Protein AF-Q4CA46-F1 (afdb_monomer_lite)

Sequence (261 aa):
MLNFEKILINWPIIPVGLAIVLVIVALPQILRLLVIFRENIATSETQKIYQRIINPDQALLQSIILLLLADIILLVTHRLVPKLQSINIIEFPVGLSVSLVIGWLGYRLVERFFKIYLTEITQNGQKLNSDLLIVAKGLTFFLFLFIIITIFSQAHEINIFGLIASLGISGVAIAFAAQKTLEQLLGGIVLYLDRPFMVSDYIGLPDGTFGKVESIGLCSTKIRISGKGTLMVVPNNYLGFAEKVSPKFMPLLTKNFLTNQ

pLDDT: mean 72.62, std 14.81, range [45.47, 95.69]

Radius of gyration: 31.66 Å; chains: 1; bounding box: 72×26×106 Å

Organism: NCBI:txid165597

InterPro domains:
  IPR006685 Mechanosensitive ion channel MscS [PF00924] (181-239)
  IPR010920 LSM domain superfamily [SSF50182] (181-239)
  IPR011014 Mechanosensitive ion channel MscS, transmembrane-2 [SSF82861] (98-179)
  IPR023408 Mechanosensitive ion channel MscS, beta-domain superfamily [G3DSA:2.30.30.60] (197-246)

Secondary structure (DSSP, 8-state):
---HHHHHHHTTHHHHHHHHHHHHHHHHHHHHHHHHHHHTT--HHHHHHIIIIIGGGHHHHHHHHHHHHHHHHHHHHHHH-TT-TTSHHHHHHHHHHHHHHHHHHHHHHHHHHHHHHHHHHHHTT----HHHHHHHHHHHHHHHHHHHHHHHHHHTT---HHHHHHHHHHHHHHHHHHHHHHHHHHHHHHHHHH-SS-TT-EEE-TTS-EEEEEEE-SSEEEEEETTT--EEEEEGGGGGGPEEE-GGGHHHHHHHHHH--

Foldseek 3Di:
DDDPVVCVVCVVVVVLVVVLVCCLVVVLVVVVVVVVVCVVVDDPVVVVVCVPPDVVCVVLVSVLVSLVSVLVSLLVVCVVCVPPPVSVVVNLVSLVVSLVSQLVVQLVVLVVVLVVVVVVVVVVVDPDPPVVSVVVSVVSSVVSNVVSVVVSCVSVVNDCPVVVVVVVVVVVVVCVVCVLQVLLQVLLVCCVVVVQDDQQFWKAFPVLWIFGFHDRDRQWTWTQTQLPRDIDTGGSSRCVPIHGDDPVCRVVSSVVVVVVD

Structure (mmCIF, N/CA/C/O backbone):
data_AF-Q4CA46-F1
#
_entry.id   AF-Q4CA46-F1
#
loop_
_atom_site.group_PDB
_atom_site.id
_atom_site.type_symbol
_atom_site.label_atom_id
_atom_site.label_alt_id
_atom_site.label_comp_id
_atom_site.label_asym_id
_atom_site.label_entity_id
_atom_site.label_seq_id
_atom_site.pdbx_PDB_ins_code
_atom_site.Cartn_x
_atom_site.Cartn_y
_atom_site.Cartn_z
_atom_site.occupancy
_atom_site.B_iso_or_equiv
_atom_site.auth_seq_id
_atom_site.auth_comp_id
_atom_site.auth_asym_id
_atom_site.auth_atom_id
_atom_site.pdbx_PDB_model_num
ATOM 1 N N . MET A 1 1 ? 25.533 0.885 -63.493 1.00 45.47 1 MET A N 1
ATOM 2 C CA . MET A 1 1 ? 25.190 2.147 -62.800 1.00 45.47 1 MET A CA 1
ATOM 3 C C . MET A 1 1 ? 24.341 1.804 -61.586 1.00 45.47 1 MET A C 1
ATOM 5 O O . MET A 1 1 ? 23.140 1.623 -61.705 1.00 45.47 1 MET A O 1
ATOM 9 N N . LEU A 1 2 ? 24.995 1.555 -60.452 1.00 49.44 2 LEU A N 1
ATOM 10 C CA . LEU A 1 2 ? 24.378 1.049 -59.224 1.00 49.44 2 LEU A CA 1
ATOM 11 C C . LEU A 1 2 ? 23.928 2.213 -58.324 1.00 49.44 2 LEU A C 1
ATOM 13 O O . LEU A 1 2 ? 24.743 3.049 -57.958 1.00 49.44 2 LEU A O 1
ATOM 17 N N . ASN A 1 3 ? 22.643 2.213 -57.955 1.00 49.34 3 ASN A N 1
ATOM 18 C CA . ASN A 1 3 ? 22.080 2.618 -56.653 1.00 49.34 3 ASN A CA 1
ATOM 19 C C . ASN A 1 3 ? 22.465 3.968 -55.999 1.00 49.34 3 ASN A C 1
ATOM 21 O O . ASN A 1 3 ? 22.214 4.129 -54.805 1.00 49.34 3 ASN A O 1
ATOM 25 N N . PHE A 1 4 ? 22.982 4.964 -56.719 1.00 54.16 4 PHE A N 1
ATOM 26 C CA . PHE A 1 4 ? 23.309 6.266 -56.110 1.00 54.16 4 PHE A CA 1
ATOM 27 C C . PHE A 1 4 ? 22.091 6.997 -55.509 1.00 54.16 4 PHE A C 1
ATOM 29 O O . PHE A 1 4 ? 22.206 7.582 -54.434 1.00 54.16 4 PHE A O 1
ATOM 36 N N . GLU A 1 5 ? 20.900 6.883 -56.106 1.00 55.12 5 GLU A N 1
ATOM 37 C CA . GLU A 1 5 ? 19.679 7.490 -55.544 1.00 55.12 5 GLU A CA 1
ATOM 38 C C . GLU A 1 5 ? 19.190 6.809 -54.255 1.00 55.12 5 GLU A C 1
ATOM 40 O O . GLU A 1 5 ? 18.721 7.481 -53.336 1.00 55.12 5 GLU A O 1
ATOM 45 N N . LYS A 1 6 ? 19.358 5.484 -54.125 1.00 52.97 6 LYS A N 1
ATOM 46 C CA . LYS A 1 6 ? 19.029 4.759 -52.882 1.00 52.97 6 LYS A CA 1
ATOM 47 C C . LYS A 1 6 ? 20.001 5.090 -51.746 1.00 52.97 6 LYS A C 1
ATOM 49 O O . LYS A 1 6 ? 19.601 5.078 -50.585 1.00 52.97 6 LYS A O 1
ATOM 54 N N . ILE A 1 7 ? 21.256 5.404 -52.072 1.00 50.97 7 ILE A N 1
ATOM 55 C CA . ILE A 1 7 ? 22.277 5.815 -51.097 1.00 50.97 7 ILE A CA 1
ATOM 56 C C . ILE A 1 7 ? 22.002 7.237 -50.587 1.00 50.97 7 ILE A C 1
ATOM 58 O O . ILE A 1 7 ? 22.116 7.470 -49.389 1.00 50.97 7 ILE A O 1
ATOM 62 N N . LEU A 1 8 ? 21.562 8.158 -51.452 1.00 51.44 8 LEU A N 1
ATOM 63 C CA . LEU A 1 8 ? 21.180 9.525 -51.066 1.00 51.44 8 LEU A CA 1
ATOM 64 C C . LEU A 1 8 ? 19.926 9.575 -50.172 1.00 51.44 8 LEU A C 1
ATOM 66 O O . LEU A 1 8 ? 19.866 10.392 -49.258 1.00 51.44 8 LEU A O 1
ATOM 70 N N . ILE A 1 9 ? 18.963 8.669 -50.377 1.00 54.97 9 ILE A N 1
ATOM 71 C CA . ILE A 1 9 ? 17.743 8.556 -49.551 1.00 54.97 9 ILE A CA 1
ATOM 72 C C . ILE A 1 9 ? 18.001 7.905 -48.178 1.00 54.97 9 ILE A C 1
ATOM 74 O O . ILE A 1 9 ? 17.372 8.291 -47.194 1.00 54.97 9 ILE A O 1
ATOM 78 N N . ASN A 1 10 ? 18.946 6.962 -48.080 1.00 51.03 10 ASN A N 1
ATOM 79 C CA . ASN A 1 10 ? 19.281 6.263 -46.827 1.00 51.03 10 ASN A CA 1
ATOM 80 C C . ASN A 1 10 ? 20.498 6.845 -46.082 1.00 51.03 10 ASN A C 1
ATOM 82 O O . ASN A 1 10 ? 20.850 6.340 -45.012 1.00 51.03 10 ASN A O 1
ATOM 86 N N . TRP A 1 11 ? 21.128 7.903 -46.607 1.00 49.69 11 TRP A N 1
ATOM 87 C CA . TRP A 1 11 ? 22.312 8.536 -46.018 1.00 49.69 11 TRP A CA 1
ATOM 88 C C . TRP A 1 11 ? 22.162 8.962 -44.547 1.00 49.69 11 TRP A C 1
ATOM 90 O O . TRP A 1 11 ? 23.160 8.870 -43.843 1.00 49.69 11 TRP A O 1
ATOM 100 N N . PRO A 1 12 ? 20.985 9.367 -44.015 1.00 55.44 12 PRO A N 1
ATOM 101 C CA . PRO A 1 12 ? 20.864 9.644 -42.581 1.00 55.44 12 PRO A CA 1
ATOM 102 C C . PRO A 1 12 ? 20.647 8.386 -41.719 1.00 55.44 12 PRO A C 1
ATOM 104 O O . PRO A 1 12 ? 20.903 8.431 -40.523 1.00 55.44 12 PRO A O 1
ATOM 107 N N . ILE A 1 13 ? 20.221 7.249 -42.283 1.00 56.25 13 ILE A N 1
ATOM 108 C CA . ILE A 1 13 ? 19.856 6.043 -41.510 1.00 56.25 13 ILE A CA 1
ATOM 109 C C . ILE A 1 13 ? 21.106 5.289 -41.038 1.00 56.25 13 ILE A C 1
ATOM 111 O O . ILE A 1 13 ? 21.188 4.841 -39.896 1.00 56.25 13 ILE A O 1
ATOM 115 N N . ILE A 1 14 ? 22.103 5.177 -41.916 1.00 55.03 14 ILE A N 1
ATOM 116 C CA . ILE A 1 14 ? 23.353 4.455 -41.653 1.00 55.03 14 ILE A CA 1
ATOM 117 C C . ILE A 1 14 ? 24.192 5.131 -40.547 1.00 55.03 14 ILE A C 1
ATOM 119 O O . ILE A 1 14 ? 24.540 4.441 -39.591 1.00 55.03 14 ILE A O 1
ATOM 123 N N . PRO A 1 15 ? 24.494 6.446 -40.591 1.00 55.84 15 PRO A N 1
ATOM 124 C CA . PRO A 1 15 ? 25.273 7.107 -39.545 1.00 55.84 15 PRO A CA 1
ATOM 125 C C . PRO A 1 15 ? 24.510 7.223 -38.221 1.00 55.84 15 PRO A C 1
ATOM 127 O O . PRO A 1 15 ? 25.140 7.148 -37.171 1.00 55.84 15 PRO A O 1
ATOM 130 N N . VAL A 1 16 ? 23.175 7.337 -38.240 1.00 51.44 16 VAL A N 1
ATOM 131 C CA . VAL A 1 16 ? 22.357 7.337 -37.014 1.00 51.44 16 VAL A CA 1
ATOM 132 C C . VAL A 1 16 ? 22.377 5.961 -36.347 1.00 51.44 16 VAL A C 1
ATOM 134 O O . VAL A 1 16 ? 22.632 5.875 -35.148 1.00 51.44 16 VAL A O 1
ATOM 137 N N . GLY A 1 17 ? 22.214 4.876 -37.112 1.00 52.50 17 GLY A N 1
ATOM 138 C CA . GLY A 1 17 ? 22.339 3.513 -36.588 1.00 52.50 17 GLY A CA 1
ATOM 139 C C . GLY A 1 17 ? 23.734 3.219 -36.026 1.00 52.50 17 GLY A C 1
ATOM 140 O O . GLY A 1 17 ? 23.864 2.628 -34.957 1.00 52.50 17 GLY A O 1
ATOM 141 N N . LEU A 1 18 ? 24.787 3.693 -36.697 1.00 56.25 18 LEU A N 1
ATOM 142 C CA . LEU A 1 18 ? 26.174 3.517 -36.255 1.00 56.25 18 LEU A CA 1
ATOM 143 C C . LEU A 1 18 ? 26.484 4.340 -34.993 1.00 56.25 18 LEU A C 1
ATOM 145 O O . LEU A 1 18 ? 27.135 3.837 -34.079 1.00 56.25 18 LEU A O 1
ATOM 149 N N . ALA A 1 19 ? 25.959 5.565 -34.897 1.00 51.62 19 ALA A N 1
ATOM 150 C CA . ALA A 1 19 ? 26.058 6.398 -33.699 1.00 51.62 19 ALA A CA 1
ATOM 151 C C . ALA A 1 19 ? 25.319 5.772 -32.506 1.00 51.62 19 ALA A C 1
ATOM 153 O O . ALA A 1 19 ? 25.844 5.766 -31.397 1.00 51.62 19 ALA A O 1
ATOM 154 N N . ILE A 1 20 ? 24.147 5.177 -32.738 1.00 54.34 20 ILE A N 1
ATOM 155 C CA . ILE A 1 20 ? 23.381 4.452 -31.718 1.00 54.34 20 ILE A CA 1
ATOM 156 C C . ILE A 1 20 ? 24.163 3.242 -31.199 1.00 54.34 20 ILE A C 1
ATOM 158 O O . ILE A 1 20 ? 24.311 3.089 -29.988 1.00 54.34 20 ILE A O 1
ATOM 162 N N . VAL A 1 21 ? 24.712 2.411 -32.090 1.00 59.19 21 VAL A N 1
ATOM 163 C CA . VAL A 1 21 ? 25.518 1.247 -31.688 1.00 59.19 21 VAL A CA 1
ATOM 164 C C . VAL A 1 21 ? 26.768 1.688 -30.923 1.00 59.19 21 VAL A C 1
ATOM 166 O O . VAL A 1 21 ? 27.095 1.096 -29.896 1.00 59.19 21 VAL A O 1
ATOM 169 N N . LEU A 1 22 ? 27.434 2.763 -31.355 1.00 57.00 22 LEU A N 1
ATOM 170 C CA . LEU A 1 22 ? 28.591 3.317 -30.649 1.00 57.00 22 LEU A CA 1
ATOM 171 C C . LEU A 1 22 ? 28.230 3.843 -29.257 1.00 57.00 22 LEU A C 1
ATOM 173 O O . LEU A 1 22 ? 28.973 3.591 -28.313 1.00 57.00 22 LEU A O 1
ATOM 177 N N . VAL A 1 23 ? 27.086 4.512 -29.098 1.00 54.72 23 VAL A N 1
ATOM 178 C CA . VAL A 1 23 ? 26.607 4.976 -27.788 1.00 54.72 23 VAL A CA 1
ATOM 179 C C . VAL A 1 23 ? 26.249 3.786 -26.895 1.00 54.72 23 VAL A C 1
ATOM 181 O O . VAL A 1 23 ? 26.690 3.749 -25.752 1.00 54.72 23 VAL A O 1
ATOM 184 N N . ILE A 1 24 ? 25.551 2.769 -27.408 1.00 53.22 24 ILE A N 1
ATOM 185 C CA . ILE A 1 24 ? 25.192 1.556 -26.649 1.00 53.22 24 ILE A CA 1
ATOM 186 C C . ILE A 1 24 ? 26.438 0.795 -26.169 1.00 53.22 24 ILE A C 1
ATOM 188 O O . ILE A 1 24 ? 26.445 0.268 -25.058 1.00 53.22 24 ILE A O 1
ATOM 192 N N . VAL A 1 25 ? 27.503 0.757 -26.975 1.00 59.72 25 VAL A N 1
ATOM 193 C CA . VAL A 1 25 ? 28.757 0.071 -26.625 1.00 59.72 25 VAL A CA 1
ATOM 194 C C . VAL A 1 25 ? 29.637 0.916 -25.694 1.00 59.72 25 VAL A C 1
ATOM 196 O O . VAL A 1 25 ? 30.227 0.379 -24.755 1.00 59.72 25 VAL A O 1
ATOM 199 N N . ALA A 1 26 ? 29.716 2.233 -25.907 1.00 50.41 26 ALA A N 1
ATOM 200 C CA . ALA A 1 26 ? 30.614 3.116 -25.161 1.00 50.41 26 ALA A CA 1
ATOM 201 C C . ALA A 1 26 ? 30.058 3.539 -23.792 1.00 50.41 26 ALA A C 1
ATOM 203 O O . ALA A 1 26 ? 30.810 3.646 -22.821 1.00 50.41 26 ALA A O 1
ATOM 204 N N . LEU A 1 27 ? 28.745 3.759 -23.670 1.00 54.44 27 LEU A N 1
ATOM 205 C CA . LEU A 1 27 ? 28.139 4.250 -22.431 1.00 54.44 27 LEU A CA 1
ATOM 206 C C . LEU A 1 27 ? 28.340 3.323 -21.212 1.00 54.44 27 LEU A C 1
ATOM 208 O O . LEU A 1 27 ? 28.709 3.833 -20.151 1.00 54.44 27 LEU A O 1
ATOM 212 N N . PRO A 1 28 ? 28.177 1.985 -21.301 1.00 51.16 28 PRO A N 1
ATOM 213 C CA . PRO A 1 28 ? 28.431 1.103 -20.160 1.00 51.16 28 PRO A CA 1
ATOM 214 C C . PRO A 1 28 ? 29.911 1.079 -19.754 1.00 51.16 28 PRO A C 1
ATOM 216 O O . PRO A 1 28 ? 30.217 0.931 -18.570 1.00 51.16 28 PRO A O 1
ATOM 219 N N . GLN A 1 29 ? 30.835 1.288 -20.698 1.00 65.38 29 GLN A N 1
ATOM 220 C CA . GLN A 1 29 ? 32.266 1.399 -20.400 1.00 65.38 29 GLN A CA 1
ATOM 221 C C . GLN A 1 29 ? 32.574 2.695 -19.637 1.00 65.38 29 GLN A C 1
ATOM 223 O O . GLN A 1 29 ? 33.313 2.667 -18.654 1.00 65.38 29 GLN A O 1
ATOM 228 N N . ILE A 1 30 ? 31.942 3.805 -20.023 1.00 59.47 30 ILE A N 1
ATOM 229 C CA . ILE A 1 30 ? 32.083 5.110 -19.363 1.00 59.47 30 ILE A CA 1
ATOM 230 C C . ILE A 1 30 ? 31.463 5.094 -17.960 1.00 59.47 30 ILE A C 1
ATOM 232 O O . ILE A 1 30 ? 32.078 5.575 -17.011 1.00 59.47 30 ILE A O 1
ATOM 236 N N . LEU A 1 31 ? 30.283 4.491 -17.788 1.00 55.00 31 LEU A N 1
ATOM 237 C CA . LEU A 1 31 ? 29.649 4.348 -16.473 1.00 55.00 31 LEU A CA 1
ATOM 238 C C . LEU A 1 31 ? 30.465 3.443 -15.541 1.00 55.00 31 LEU A C 1
ATOM 240 O O . LEU A 1 31 ? 30.623 3.763 -14.363 1.00 55.00 31 LEU A O 1
ATOM 244 N N . ARG A 1 32 ? 31.043 2.353 -16.066 1.00 60.69 32 ARG A N 1
ATOM 245 C CA . ARG A 1 32 ? 31.966 1.488 -15.316 1.00 60.69 32 ARG A CA 1
ATOM 246 C C . ARG A 1 32 ? 33.221 2.252 -14.887 1.00 60.69 32 ARG A C 1
ATOM 248 O O . ARG A 1 32 ? 33.648 2.114 -13.744 1.00 60.69 32 ARG A O 1
ATOM 255 N N . LEU A 1 33 ? 33.771 3.086 -15.768 1.00 58.22 33 LEU A N 1
ATOM 256 C CA . LEU A 1 33 ? 34.918 3.942 -15.462 1.00 58.22 33 LEU A CA 1
ATOM 257 C C . LEU A 1 33 ? 34.583 5.002 -14.405 1.00 58.22 33 LEU A C 1
ATOM 259 O O . LEU A 1 33 ? 35.359 5.167 -13.473 1.00 58.22 33 LEU A O 1
ATOM 263 N N . LEU A 1 34 ? 33.424 5.662 -14.480 1.00 59.44 34 LEU A N 1
ATOM 264 C CA . LEU A 1 34 ? 32.989 6.649 -13.480 1.00 59.44 34 LEU A CA 1
ATOM 265 C C . LEU A 1 34 ? 32.759 6.032 -12.097 1.00 59.44 34 LEU A C 1
ATOM 267 O O . LEU A 1 34 ? 33.059 6.660 -11.084 1.00 59.44 34 LEU A O 1
ATOM 271 N N . VAL A 1 35 ? 32.254 4.800 -12.049 1.00 58.97 35 VAL A N 1
ATOM 272 C CA . VAL A 1 35 ? 32.089 4.036 -10.808 1.00 58.97 35 VAL A CA 1
ATOM 273 C C . VAL A 1 35 ? 33.442 3.729 -10.160 1.00 58.97 35 VAL A C 1
ATOM 275 O O . VAL A 1 35 ? 33.630 4.030 -8.982 1.00 58.97 35 VAL A O 1
ATOM 278 N N . ILE A 1 36 ? 34.398 3.208 -10.934 1.00 60.22 36 ILE A N 1
ATOM 279 C CA . ILE A 1 36 ? 35.751 2.882 -10.450 1.00 60.22 36 ILE A CA 1
ATOM 280 C C . ILE A 1 36 ? 36.510 4.160 -10.055 1.00 60.22 36 ILE A C 1
ATOM 282 O O . ILE A 1 36 ? 37.215 4.199 -9.052 1.00 60.22 36 ILE A O 1
ATOM 286 N N . PHE A 1 37 ? 36.332 5.246 -10.810 1.00 55.56 37 PHE A N 1
ATOM 287 C CA . PHE A 1 37 ? 36.977 6.528 -10.529 1.00 55.56 37 PHE A CA 1
ATOM 288 C C . PHE A 1 37 ? 36.418 7.191 -9.261 1.00 55.56 37 PHE A C 1
ATOM 290 O O . PHE A 1 37 ? 37.160 7.810 -8.500 1.00 55.56 37 PHE A O 1
ATOM 297 N N . ARG A 1 38 ? 35.119 7.012 -8.985 1.00 48.34 38 ARG A N 1
ATOM 298 C CA . ARG A 1 38 ? 34.470 7.497 -7.760 1.00 48.34 38 ARG A CA 1
ATOM 299 C C . ARG A 1 38 ? 34.864 6.687 -6.521 1.00 48.34 38 ARG A C 1
ATOM 301 O O . ARG A 1 38 ? 34.893 7.264 -5.439 1.00 48.34 38 ARG A O 1
ATOM 308 N N . GLU A 1 39 ? 35.236 5.412 -6.657 1.00 51.81 39 GLU A N 1
ATOM 309 C CA . GLU A 1 39 ? 35.838 4.626 -5.563 1.00 51.81 39 GLU A CA 1
ATOM 310 C C . GLU A 1 39 ? 37.206 5.167 -5.118 1.00 51.81 39 GLU A C 1
ATOM 312 O O . GLU A 1 39 ? 37.531 5.071 -3.939 1.00 51.81 39 GLU A O 1
ATOM 317 N N . ASN A 1 40 ? 37.963 5.811 -6.012 1.00 54.06 40 ASN A N 1
ATOM 318 C CA . ASN A 1 40 ? 39.257 6.423 -5.682 1.00 54.06 40 ASN A CA 1
ATOM 319 C C . ASN A 1 40 ? 39.149 7.787 -4.972 1.00 54.06 40 ASN A C 1
ATOM 321 O O . ASN A 1 40 ? 40.148 8.279 -4.452 1.00 54.06 40 ASN A O 1
ATOM 325 N N . ILE A 1 41 ? 37.963 8.408 -4.959 1.00 53.66 41 ILE A N 1
ATOM 326 C CA . ILE A 1 41 ? 37.733 9.758 -4.402 1.00 53.66 41 ILE A CA 1
ATOM 327 C C . ILE A 1 41 ? 36.775 9.720 -3.186 1.00 53.66 41 ILE A C 1
ATOM 329 O O . ILE A 1 41 ? 36.655 10.700 -2.452 1.00 53.66 41 ILE A O 1
ATOM 333 N N . ALA A 1 42 ? 36.095 8.597 -2.928 1.00 48.00 42 ALA A N 1
ATOM 334 C CA . ALA A 1 42 ? 35.051 8.492 -1.907 1.00 48.00 42 ALA A CA 1
ATOM 335 C C . ALA A 1 42 ? 35.590 8.290 -0.476 1.00 48.00 42 ALA A C 1
ATOM 337 O O . ALA A 1 42 ? 36.354 7.372 -0.190 1.00 48.00 42 ALA A O 1
ATOM 338 N N . THR A 1 43 ? 35.113 9.118 0.457 1.00 57.81 43 THR A N 1
ATOM 339 C CA . THR A 1 43 ? 35.382 9.032 1.901 1.00 57.81 43 THR A CA 1
ATOM 340 C C . THR A 1 43 ? 34.789 7.746 2.515 1.00 57.81 43 THR A C 1
ATOM 342 O O . THR A 1 43 ? 33.754 7.241 2.064 1.00 57.81 43 THR A O 1
ATOM 345 N N . SER A 1 44 ? 35.408 7.229 3.582 1.00 54.84 44 SER A N 1
ATOM 346 C CA . SER A 1 44 ? 35.148 5.909 4.196 1.00 54.84 44 SER A CA 1
ATOM 347 C C . SER A 1 44 ? 33.700 5.632 4.647 1.00 54.84 44 SER A C 1
ATOM 349 O O . SER A 1 44 ? 33.298 4.470 4.731 1.00 54.84 44 SER A O 1
ATOM 351 N N . GLU A 1 45 ? 32.876 6.656 4.890 1.00 53.59 45 GLU A N 1
ATOM 352 C CA . GLU A 1 45 ? 31.443 6.485 5.189 1.00 53.59 45 GLU A CA 1
ATOM 353 C C . GLU A 1 45 ? 30.600 6.195 3.939 1.00 53.59 45 GLU A C 1
ATOM 355 O O . GLU A 1 45 ? 29.789 5.266 3.925 1.00 53.59 45 GLU A O 1
ATOM 360 N N . THR A 1 46 ? 30.838 6.923 2.844 1.00 50.91 46 THR A N 1
ATOM 361 C CA . THR A 1 46 ? 30.140 6.698 1.568 1.00 50.91 46 THR A CA 1
ATOM 362 C C . THR A 1 46 ? 30.465 5.338 0.951 1.00 50.91 46 THR A C 1
ATOM 364 O O . THR A 1 46 ? 29.614 4.741 0.292 1.00 50.91 46 THR A O 1
ATOM 367 N N . GLN A 1 47 ? 31.648 4.795 1.245 1.00 53.41 47 GLN A N 1
ATOM 368 C CA . GLN A 1 47 ? 32.090 3.472 0.805 1.00 53.41 47 GLN A CA 1
ATOM 369 C C . GLN A 1 47 ? 31.266 2.336 1.442 1.00 53.41 47 GLN A C 1
ATOM 371 O O . GLN A 1 47 ? 30.902 1.374 0.765 1.00 53.41 47 GLN A O 1
ATOM 376 N N . LYS A 1 48 ? 30.883 2.474 2.722 1.00 55.12 48 LYS A N 1
ATOM 377 C CA . LYS A 1 48 ? 30.036 1.495 3.433 1.00 55.12 48 LYS A CA 1
ATOM 378 C C . LYS A 1 48 ? 28.600 1.481 2.905 1.00 55.12 48 LYS A C 1
ATOM 380 O O . LYS A 1 48 ? 28.012 0.409 2.746 1.00 55.12 48 LYS A O 1
ATOM 385 N N . ILE A 1 49 ? 28.049 2.658 2.599 1.00 52.31 49 ILE A N 1
ATOM 386 C CA . ILE A 1 49 ? 26.718 2.806 1.987 1.00 52.31 49 ILE A CA 1
ATOM 387 C C . ILE A 1 49 ? 26.727 2.214 0.567 1.00 52.31 49 ILE A C 1
ATOM 389 O O . ILE A 1 49 ? 25.832 1.448 0.206 1.00 52.31 49 ILE A O 1
ATOM 393 N N . TYR A 1 50 ? 2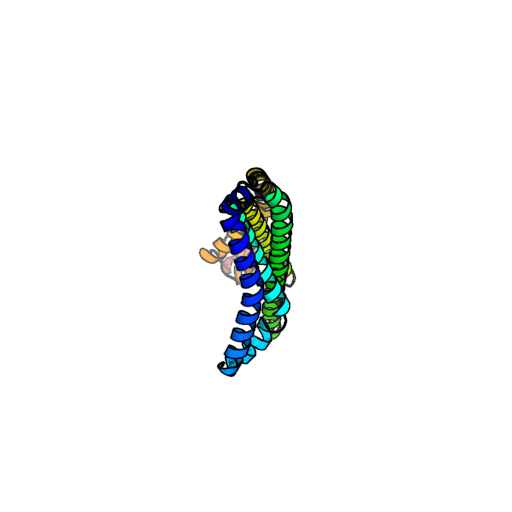7.781 2.486 -0.207 1.00 53.56 50 TYR A N 1
ATOM 394 C CA . TYR A 1 50 ? 27.974 1.950 -1.555 1.00 53.56 50 TYR A CA 1
ATOM 395 C C . TYR A 1 50 ? 28.062 0.414 -1.578 1.00 53.56 50 TYR A C 1
ATOM 397 O O . TYR A 1 50 ? 27.371 -0.242 -2.361 1.00 53.56 50 TYR A O 1
ATOM 405 N N . GLN A 1 51 ? 28.839 -0.175 -0.665 1.00 54.56 51 GLN A N 1
ATOM 406 C CA . GLN A 1 51 ? 29.011 -1.627 -0.569 1.00 54.56 51 GLN A CA 1
ATOM 407 C C . GLN A 1 51 ? 27.744 -2.369 -0.114 1.00 54.56 51 GLN A C 1
ATOM 409 O O . GLN A 1 51 ? 27.477 -3.461 -0.612 1.00 54.56 51 GLN A O 1
ATOM 414 N N . ARG A 1 52 ? 26.943 -1.805 0.804 1.00 51.66 52 ARG A N 1
ATOM 415 C CA . ARG A 1 52 ? 25.711 -2.462 1.291 1.00 51.66 52 ARG A CA 1
ATOM 416 C C . ARG A 1 52 ? 24.514 -2.310 0.357 1.00 51.66 52 ARG A C 1
ATOM 418 O O . ARG A 1 52 ? 23.683 -3.217 0.291 1.00 51.66 52 ARG A O 1
ATOM 425 N N . ILE A 1 53 ? 24.396 -1.172 -0.328 1.00 46.56 53 ILE A N 1
ATOM 426 C CA . ILE A 1 53 ? 23.191 -0.834 -1.098 1.00 46.56 53 ILE A CA 1
ATOM 427 C C . ILE A 1 53 ? 23.396 -1.084 -2.594 1.00 46.56 53 ILE A C 1
ATOM 429 O O . ILE A 1 53 ? 22.531 -1.689 -3.219 1.00 46.56 53 ILE A O 1
ATOM 433 N N . ILE A 1 54 ? 24.534 -0.677 -3.166 1.00 49.16 54 ILE A N 1
ATOM 434 C CA . ILE A 1 54 ? 24.721 -0.627 -4.625 1.00 49.16 54 ILE A CA 1
ATOM 435 C C . ILE A 1 54 ? 25.441 -1.876 -5.153 1.00 49.16 54 ILE A C 1
ATOM 437 O O . ILE A 1 54 ? 24.934 -2.507 -6.078 1.00 49.16 54 ILE A O 1
ATOM 441 N N . ASN A 1 55 ? 26.565 -2.287 -4.549 1.00 50.03 55 ASN A N 1
ATOM 442 C CA . ASN A 1 55 ? 27.380 -3.429 -5.013 1.00 50.03 55 ASN A CA 1
ATOM 443 C C . ASN A 1 55 ? 26.616 -4.743 -5.293 1.00 50.03 55 ASN A C 1
ATOM 445 O O . ASN A 1 55 ? 26.856 -5.329 -6.347 1.00 50.03 55 ASN A O 1
ATOM 449 N N . PRO A 1 56 ? 25.705 -5.234 -4.426 1.00 53.69 56 PRO A N 1
ATOM 450 C CA . PRO A 1 56 ? 25.092 -6.549 -4.642 1.00 53.69 56 PRO A CA 1
ATOM 451 C C . PRO A 1 56 ? 24.135 -6.611 -5.845 1.00 53.69 56 PRO A C 1
ATOM 453 O O . PRO A 1 56 ? 23.867 -7.705 -6.329 1.00 53.69 56 PRO A O 1
ATOM 456 N N . ASP A 1 57 ? 23.656 -5.473 -6.365 1.00 53.72 57 ASP A N 1
ATOM 457 C CA . ASP A 1 57 ? 22.734 -5.424 -7.514 1.00 53.72 57 ASP A CA 1
ATOM 458 C C . ASP A 1 57 ? 23.297 -4.638 -8.717 1.00 53.72 57 ASP A C 1
ATOM 460 O O . ASP A 1 57 ? 22.566 -4.352 -9.665 1.00 53.72 57 ASP A O 1
ATOM 464 N N . GLN A 1 58 ? 24.594 -4.305 -8.734 1.00 56.34 58 GLN A N 1
ATOM 465 C CA . GLN A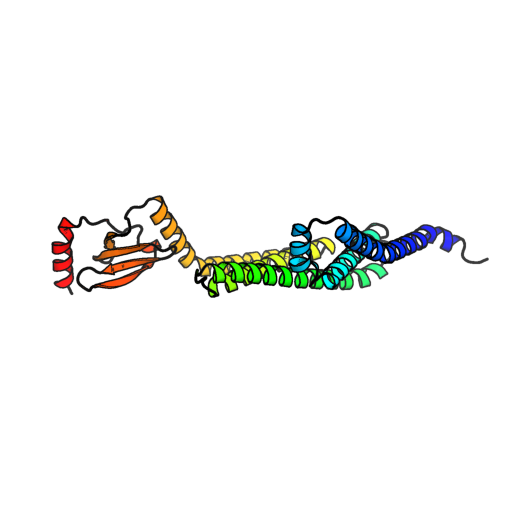 1 58 ? 25.223 -3.508 -9.802 1.00 56.34 58 GLN A CA 1
ATOM 466 C C . GLN A 1 58 ? 25.039 -4.090 -11.207 1.00 56.34 58 GLN A C 1
ATOM 468 O O . GLN A 1 58 ? 24.754 -3.339 -12.136 1.00 56.34 58 GLN A O 1
ATOM 473 N N . ALA A 1 59 ? 25.169 -5.409 -11.372 1.00 55.28 59 ALA A N 1
ATOM 474 C CA . ALA A 1 59 ? 25.000 -6.060 -12.674 1.00 55.28 59 ALA A CA 1
ATOM 475 C C . ALA A 1 59 ? 23.553 -5.945 -13.190 1.00 55.28 59 ALA A C 1
ATOM 477 O O . ALA A 1 59 ? 23.324 -5.738 -14.381 1.00 55.28 59 ALA A O 1
ATOM 478 N N . LEU A 1 60 ? 22.576 -6.002 -12.278 1.00 52.81 60 LEU A N 1
ATOM 479 C CA . LEU A 1 60 ? 21.164 -5.818 -12.603 1.00 52.81 60 LEU A CA 1
ATOM 480 C C . LEU A 1 60 ? 20.871 -4.351 -12.920 1.00 52.81 60 LEU A C 1
ATOM 482 O O . LEU A 1 60 ? 20.283 -4.067 -13.957 1.00 52.81 60 LEU A O 1
ATOM 486 N N . LEU A 1 61 ? 21.359 -3.413 -12.106 1.00 57.44 61 LEU A N 1
ATOM 487 C CA . LEU A 1 61 ? 21.212 -1.976 -12.358 1.00 57.44 61 LEU A CA 1
ATOM 488 C C . LEU A 1 61 ? 21.831 -1.560 -13.701 1.00 57.44 61 LEU A C 1
ATOM 490 O O . LEU A 1 61 ? 21.214 -0.803 -14.447 1.00 57.44 61 LEU A O 1
ATOM 494 N N . GLN A 1 62 ? 23.002 -2.097 -14.050 1.00 59.06 62 GLN A N 1
ATOM 495 C CA . GLN A 1 62 ? 23.645 -1.851 -15.344 1.00 59.06 62 GLN A CA 1
ATOM 496 C C . GLN A 1 62 ? 22.833 -2.422 -16.511 1.00 59.06 62 GLN A C 1
ATOM 498 O O . GLN A 1 62 ? 22.636 -1.720 -17.501 1.00 59.06 62 GLN A O 1
ATOM 503 N N . SER A 1 63 ? 22.312 -3.649 -16.388 1.00 54.38 63 SER A N 1
ATOM 504 C CA . SER A 1 63 ? 21.456 -4.239 -17.428 1.00 54.38 63 SER A CA 1
ATOM 505 C C . SER A 1 63 ? 20.171 -3.433 -17.652 1.00 54.38 63 SER A C 1
ATOM 507 O O . SER A 1 63 ? 19.728 -3.274 -18.784 1.00 54.38 63 SER A O 1
ATOM 509 N N . ILE A 1 64 ? 19.622 -2.846 -16.589 1.00 56.97 64 ILE A N 1
ATOM 510 C CA . ILE A 1 64 ? 18.373 -2.082 -16.626 1.00 56.97 64 ILE A CA 1
ATOM 511 C C . ILE A 1 64 ? 18.581 -0.701 -17.227 1.00 56.97 64 ILE A C 1
ATOM 513 O O . ILE A 1 64 ? 17.783 -0.276 -18.053 1.00 56.97 64 ILE A O 1
ATOM 517 N N . ILE A 1 65 ? 19.669 -0.018 -16.868 1.00 60.28 65 ILE A N 1
ATOM 518 C CA . ILE A 1 65 ? 20.038 1.262 -17.483 1.00 60.28 65 ILE A CA 1
ATOM 519 C C . ILE A 1 65 ? 20.280 1.075 -18.985 1.00 60.28 65 ILE A C 1
ATOM 521 O O . ILE A 1 65 ? 19.841 1.899 -19.782 1.00 60.28 65 ILE A O 1
ATOM 525 N N . LEU A 1 66 ? 20.926 -0.026 -19.381 1.00 61.84 66 LEU A N 1
ATOM 526 C CA . LEU A 1 66 ? 21.187 -0.335 -20.786 1.00 61.84 66 LEU A CA 1
ATOM 527 C C . LEU A 1 66 ? 19.895 -0.662 -21.551 1.00 61.84 66 LEU A C 1
ATOM 529 O O . LEU A 1 66 ? 19.709 -0.166 -22.659 1.00 61.84 66 LEU A O 1
ATOM 533 N N . LEU A 1 67 ? 18.979 -1.423 -20.943 1.00 59.84 67 LEU A N 1
ATOM 534 C CA . LEU A 1 67 ? 17.656 -1.705 -21.507 1.00 59.84 67 LEU A CA 1
ATOM 535 C C . LEU A 1 67 ? 16.792 -0.443 -21.633 1.00 59.84 67 LEU A C 1
ATOM 537 O O . LEU A 1 67 ? 16.199 -0.230 -22.683 1.00 59.84 67 LEU A O 1
ATOM 541 N N . LEU A 1 68 ? 16.771 0.423 -20.615 1.00 60.50 68 LEU A N 1
ATOM 542 C CA . LEU A 1 68 ? 16.061 1.708 -20.647 1.00 60.50 68 LEU A CA 1
ATOM 543 C C . LEU A 1 68 ? 16.601 2.635 -21.737 1.00 60.50 68 LEU A C 1
ATOM 545 O O . LEU A 1 68 ? 15.834 3.285 -22.437 1.00 60.50 68 LEU A O 1
ATOM 549 N N . LEU A 1 69 ? 17.922 2.694 -21.899 1.00 63.50 69 LEU A N 1
ATOM 550 C CA . LEU A 1 69 ? 18.543 3.478 -22.963 1.00 63.50 69 LEU A CA 1
ATOM 551 C C . LEU A 1 69 ? 18.216 2.922 -24.345 1.00 63.50 69 LEU A C 1
ATOM 553 O O . LEU A 1 69 ? 17.916 3.703 -25.242 1.00 63.50 69 LEU A O 1
ATOM 557 N N . ALA A 1 70 ? 18.247 1.600 -24.519 1.00 60.72 70 ALA A N 1
ATOM 558 C CA . ALA A 1 70 ? 17.861 0.964 -25.774 1.00 60.72 70 ALA A CA 1
ATOM 559 C C . ALA A 1 70 ? 16.392 1.254 -26.128 1.00 60.72 70 ALA A C 1
ATOM 561 O O . ALA A 1 70 ? 16.097 1.565 -27.279 1.00 60.72 70 ALA A O 1
ATOM 562 N N . ASP A 1 71 ? 15.502 1.226 -25.136 1.00 63.97 71 ASP A N 1
ATOM 563 C CA . ASP A 1 71 ? 14.080 1.541 -25.291 1.00 63.97 71 ASP A CA 1
ATOM 564 C C . ASP A 1 71 ? 13.852 3.009 -25.676 1.00 63.97 71 ASP A C 1
ATOM 566 O O . ASP A 1 71 ? 13.183 3.307 -26.662 1.00 63.97 71 ASP A O 1
ATOM 570 N N . ILE A 1 72 ? 14.505 3.940 -24.970 1.00 65.50 72 ILE A N 1
ATOM 571 C CA . ILE A 1 72 ? 14.456 5.377 -25.279 1.00 65.50 72 ILE A CA 1
ATOM 572 C C . ILE A 1 72 ? 14.986 5.642 -26.691 1.00 65.50 72 ILE A C 1
ATOM 574 O O . ILE A 1 72 ? 14.405 6.430 -27.434 1.00 65.50 72 ILE A O 1
ATOM 578 N N . ILE A 1 73 ? 16.076 4.983 -27.083 1.00 65.38 73 ILE A N 1
ATOM 579 C CA . ILE A 1 73 ? 16.648 5.111 -28.423 1.00 65.38 73 ILE A CA 1
ATOM 580 C C . ILE A 1 73 ? 15.674 4.589 -29.485 1.00 65.38 73 ILE A C 1
ATOM 582 O O . ILE A 1 73 ? 15.508 5.245 -30.514 1.00 65.38 73 ILE A O 1
ATOM 586 N N . LEU A 1 74 ? 15.017 3.450 -29.254 1.00 63.75 74 LEU A N 1
ATOM 587 C CA . LEU A 1 74 ? 14.020 2.897 -30.173 1.00 63.75 74 LEU A CA 1
ATOM 588 C C . LEU A 1 74 ? 12.802 3.820 -30.303 1.00 63.75 74 LEU A C 1
ATOM 590 O O . LEU A 1 74 ? 12.437 4.155 -31.428 1.00 63.75 74 LEU A O 1
ATOM 594 N N . LEU A 1 75 ? 12.268 4.326 -29.188 1.00 64.62 75 LEU A N 1
ATOM 595 C CA . LEU A 1 75 ? 11.169 5.301 -29.156 1.00 64.62 75 LEU A CA 1
ATOM 596 C C . LEU A 1 75 ? 11.515 6.596 -29.906 1.00 64.62 75 LEU A C 1
ATOM 598 O O . LEU A 1 75 ? 10.722 7.110 -30.699 1.00 64.62 75 LEU A O 1
ATOM 602 N N . VAL A 1 76 ? 12.718 7.134 -29.684 1.00 67.19 76 VAL A N 1
ATOM 603 C CA . VAL A 1 76 ? 13.203 8.337 -30.380 1.00 67.19 76 VAL A CA 1
ATOM 604 C C . VAL A 1 76 ? 13.390 8.058 -31.873 1.00 67.19 76 VAL A C 1
ATOM 606 O O . VAL A 1 76 ? 13.003 8.880 -32.701 1.00 67.19 76 VAL A O 1
ATOM 609 N N . THR A 1 77 ? 13.915 6.886 -32.236 1.00 63.75 77 THR A N 1
ATOM 610 C CA . THR A 1 77 ? 14.091 6.478 -33.639 1.00 63.75 77 THR A CA 1
ATOM 611 C C . THR A 1 77 ? 12.744 6.323 -34.347 1.00 63.75 77 THR A C 1
ATOM 613 O O . THR A 1 77 ? 12.591 6.817 -35.465 1.00 63.75 77 THR A O 1
ATOM 616 N N . HIS A 1 78 ? 11.748 5.722 -33.687 1.00 64.69 78 HIS A N 1
ATOM 617 C CA . HIS A 1 78 ? 10.382 5.610 -34.197 1.00 64.69 78 HIS A CA 1
ATOM 618 C C . HIS A 1 78 ? 9.758 6.996 -34.433 1.00 64.69 78 HIS A C 1
ATOM 620 O O . HIS A 1 78 ? 9.221 7.258 -35.511 1.00 64.69 78 HIS A O 1
ATOM 626 N N . ARG A 1 79 ? 9.891 7.932 -33.477 1.00 63.50 79 ARG A N 1
ATOM 627 C CA . ARG A 1 79 ? 9.382 9.308 -33.646 1.00 63.50 79 ARG A CA 1
ATOM 628 C C . ARG A 1 79 ? 10.071 10.086 -34.768 1.00 63.50 79 ARG A C 1
ATOM 630 O O . ARG A 1 79 ? 9.431 10.927 -35.393 1.00 63.50 79 ARG A O 1
ATOM 637 N N . LEU A 1 80 ? 11.357 9.836 -35.014 1.00 63.22 80 LEU A N 1
ATOM 638 C CA . LEU A 1 80 ? 12.133 10.544 -36.036 1.00 63.22 80 LEU A CA 1
ATOM 639 C C . LEU A 1 80 ? 11.942 9.967 -37.449 1.00 63.22 80 LEU A C 1
ATOM 641 O O . LEU A 1 80 ? 12.027 10.719 -38.419 1.00 63.22 80 LEU A O 1
ATOM 645 N N . VAL A 1 81 ? 11.677 8.660 -37.593 1.00 64.88 81 VAL A N 1
ATOM 646 C CA . VAL A 1 81 ? 11.536 7.992 -38.902 1.00 64.88 81 VAL A CA 1
ATOM 647 C C . VAL A 1 81 ? 10.272 7.109 -38.952 1.00 64.88 81 VAL A C 1
ATOM 649 O O . VAL A 1 81 ? 10.367 5.882 -39.010 1.00 64.88 81 VAL A O 1
ATOM 652 N N . PRO A 1 82 ? 9.067 7.706 -39.035 1.00 61.47 82 PRO A N 1
ATOM 653 C CA . PRO A 1 82 ? 7.793 6.971 -38.996 1.00 61.47 82 PRO A CA 1
ATOM 654 C C . PRO A 1 82 ? 7.498 6.119 -40.251 1.00 61.47 82 PRO A C 1
ATOM 656 O O . PRO A 1 82 ? 6.490 5.423 -40.315 1.00 61.47 82 PRO A O 1
ATOM 659 N N . LYS A 1 83 ? 8.352 6.166 -41.286 1.00 58.62 83 LYS A N 1
ATOM 660 C CA . LYS A 1 83 ? 8.149 5.468 -42.574 1.00 58.62 83 LYS A CA 1
ATOM 661 C C . LYS A 1 83 ? 8.559 3.987 -42.574 1.00 58.62 83 LYS A C 1
ATOM 663 O O . LYS A 1 83 ? 8.264 3.287 -43.540 1.00 58.62 83 LYS A O 1
ATOM 668 N N . LEU A 1 84 ? 9.245 3.501 -41.540 1.00 55.50 84 LEU A N 1
ATOM 669 C CA . LEU A 1 84 ? 9.717 2.116 -41.450 1.00 55.50 84 LEU A CA 1
ATOM 670 C C . LEU A 1 84 ? 8.710 1.256 -40.667 1.00 55.50 84 LEU A C 1
ATOM 672 O O . LEU A 1 84 ? 8.897 0.991 -39.485 1.00 55.50 84 LEU A O 1
ATOM 676 N N . GLN A 1 85 ? 7.662 0.771 -41.342 1.00 57.62 85 GLN A N 1
ATOM 677 C CA . GLN A 1 85 ? 6.626 -0.102 -40.750 1.00 57.62 85 GLN A CA 1
ATOM 678 C C . GLN A 1 85 ? 7.178 -1.351 -40.028 1.00 57.62 85 GLN A C 1
ATOM 680 O O . GLN A 1 85 ? 6.517 -1.891 -39.145 1.00 57.62 85 GLN A O 1
ATOM 685 N N . SER A 1 86 ? 8.386 -1.814 -40.369 1.00 58.94 86 SER A N 1
ATOM 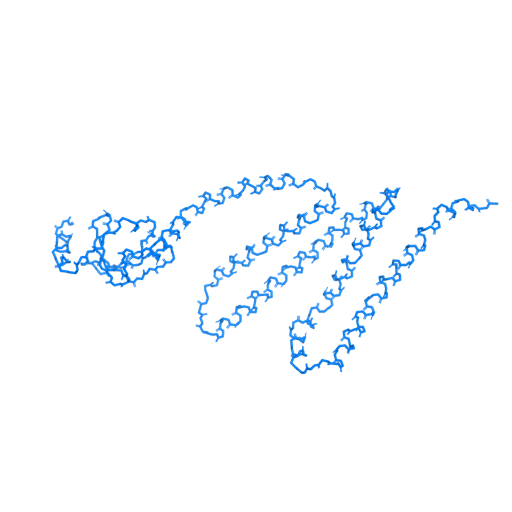686 C CA . SER A 1 86 ? 9.036 -2.959 -39.714 1.00 58.94 86 SER A CA 1
ATOM 687 C C . SER A 1 86 ? 9.523 -2.682 -38.283 1.00 58.94 86 SER A C 1
ATOM 689 O O . SER A 1 86 ? 9.814 -3.638 -37.569 1.00 58.94 86 SER A O 1
ATOM 691 N N . ILE A 1 87 ? 9.610 -1.418 -37.845 1.00 60.44 87 ILE A N 1
ATOM 692 C CA . ILE A 1 87 ? 10.093 -1.063 -36.497 1.00 60.44 87 ILE A CA 1
ATOM 693 C C . ILE A 1 87 ? 9.034 -1.375 -35.426 1.00 60.44 87 ILE A C 1
ATOM 695 O O . ILE A 1 87 ? 9.390 -1.899 -34.373 1.00 60.44 87 ILE A O 1
ATOM 699 N N . ASN A 1 88 ? 7.739 -1.198 -35.716 1.00 61.16 88 ASN A N 1
ATOM 700 C CA . ASN A 1 88 ? 6.654 -1.417 -34.740 1.00 61.16 88 ASN A CA 1
ATOM 701 C C . ASN A 1 88 ? 6.568 -2.867 -34.240 1.00 61.16 88 ASN A C 1
ATOM 703 O O . ASN A 1 88 ? 6.183 -3.115 -33.099 1.00 61.16 88 ASN A O 1
ATOM 707 N N . ILE A 1 89 ? 6.942 -3.833 -35.086 1.00 65.25 89 ILE A N 1
ATOM 708 C CA . ILE A 1 89 ? 6.921 -5.266 -34.745 1.00 65.25 89 ILE A CA 1
ATOM 709 C C . ILE A 1 89 ? 8.007 -5.597 -33.707 1.00 65.25 89 ILE A C 1
ATOM 711 O O . ILE A 1 89 ? 7.846 -6.532 -32.927 1.00 65.25 89 ILE A O 1
ATOM 715 N N . ILE A 1 90 ? 9.100 -4.827 -33.678 1.00 64.81 90 ILE A N 1
ATOM 716 C CA . ILE A 1 90 ? 10.233 -5.018 -32.763 1.00 64.81 90 ILE A CA 1
ATOM 717 C C . ILE A 1 90 ? 10.099 -4.118 -31.525 1.00 64.81 90 ILE A C 1
ATOM 719 O O . ILE A 1 90 ? 10.460 -4.529 -30.427 1.00 64.81 90 ILE A O 1
ATOM 723 N N . GLU A 1 91 ? 9.538 -2.920 -31.670 1.00 66.00 91 GLU A N 1
ATOM 724 C CA . GLU A 1 91 ? 9.367 -1.958 -30.576 1.00 66.00 91 GLU A CA 1
ATOM 725 C C . GLU A 1 91 ? 8.417 -2.471 -29.487 1.00 66.00 91 GLU A C 1
ATOM 727 O O . GLU A 1 91 ? 8.734 -2.390 -28.304 1.00 66.00 91 GLU A O 1
ATOM 732 N N . PHE A 1 92 ? 7.289 -3.076 -29.867 1.00 71.38 92 PHE A N 1
ATOM 733 C CA . PHE A 1 92 ? 6.323 -3.611 -28.905 1.00 71.38 92 PHE A CA 1
ATOM 734 C C . PHE A 1 92 ? 6.903 -4.698 -27.969 1.00 71.38 92 PHE A C 1
ATOM 736 O O . PHE A 1 92 ? 6.782 -4.556 -26.749 1.00 71.38 92 PHE A O 1
ATOM 743 N N . PRO A 1 93 ? 7.557 -5.776 -28.459 1.00 73.00 93 PRO A N 1
ATOM 744 C CA . PRO A 1 93 ? 8.148 -6.786 -27.579 1.00 73.00 93 PRO A CA 1
ATOM 745 C C . PRO A 1 93 ? 9.335 -6.256 -26.765 1.00 73.00 93 PRO A C 1
ATOM 747 O O . PRO A 1 93 ? 9.556 -6.735 -25.650 1.00 73.00 93 PRO A O 1
ATOM 750 N N . VAL A 1 94 ? 10.082 -5.267 -27.271 1.00 69.75 94 VAL A N 1
ATOM 751 C CA . VAL A 1 94 ? 11.166 -4.627 -26.511 1.00 69.75 94 VAL A CA 1
ATOM 752 C C . VAL A 1 94 ? 10.598 -3.777 -25.374 1.00 69.75 94 VAL A C 1
ATOM 754 O O . VAL A 1 94 ? 10.986 -3.999 -24.228 1.00 69.75 94 VAL A O 1
ATOM 757 N N . GLY A 1 95 ? 9.616 -2.914 -25.643 1.00 68.94 95 GLY A N 1
ATOM 758 C CA . GLY A 1 95 ? 8.956 -2.099 -24.617 1.00 68.94 95 GLY A CA 1
ATOM 759 C C . GLY A 1 95 ? 8.250 -2.945 -23.552 1.00 68.94 95 GLY A C 1
ATOM 760 O O . GLY A 1 95 ? 8.291 -2.635 -22.356 1.00 68.94 95 GLY A O 1
ATOM 761 N N . LEU A 1 96 ? 7.662 -4.080 -23.950 1.00 76.31 96 LEU A N 1
ATOM 762 C CA . LEU A 1 96 ? 7.069 -5.044 -23.018 1.00 76.31 96 LEU A CA 1
ATOM 763 C C . LEU A 1 96 ? 8.149 -5.675 -22.130 1.00 76.31 96 LEU A C 1
ATOM 765 O O . LEU A 1 96 ? 7.988 -5.748 -20.911 1.00 76.31 96 LEU A O 1
ATOM 769 N N . SER A 1 97 ? 9.274 -6.081 -22.722 1.00 70.62 97 SER A N 1
ATOM 770 C CA . SER A 1 97 ? 10.412 -6.647 -21.988 1.00 70.62 97 SER A CA 1
ATOM 771 C C . SER A 1 97 ? 10.998 -5.642 -20.993 1.00 70.62 97 SER A C 1
ATOM 773 O O . SER A 1 97 ? 11.261 -5.990 -19.843 1.00 70.62 97 SER A O 1
ATOM 775 N N . VAL A 1 98 ? 11.139 -4.380 -21.400 1.00 67.62 98 VAL A N 1
ATOM 776 C CA . VAL A 1 98 ? 11.599 -3.274 -20.549 1.00 67.62 98 VAL A CA 1
ATOM 777 C C . VAL A 1 98 ? 10.623 -3.047 -19.396 1.00 67.62 98 VAL A C 1
ATOM 779 O O . VAL A 1 98 ? 11.042 -2.992 -18.241 1.00 67.62 98 VAL A O 1
ATOM 782 N N . SER A 1 99 ? 9.319 -3.026 -19.670 1.00 72.06 99 SER A N 1
ATOM 783 C CA . SER A 1 99 ? 8.281 -2.867 -18.643 1.00 72.06 99 SER A CA 1
ATOM 784 C C . SER A 1 99 ? 8.276 -4.006 -17.623 1.00 72.06 99 SER A C 1
ATOM 786 O O . SER A 1 99 ? 8.174 -3.757 -16.420 1.00 72.06 99 SER A O 1
ATOM 788 N N . LEU A 1 100 ? 8.453 -5.254 -18.068 1.00 75.19 100 LEU A N 1
ATOM 789 C CA . LEU A 1 100 ? 8.592 -6.412 -17.178 1.00 75.19 100 LEU A CA 1
ATOM 790 C C . LEU A 1 100 ? 9.836 -6.304 -16.293 1.00 75.19 100 LEU A C 1
ATOM 792 O O . LEU A 1 100 ? 9.775 -6.592 -15.098 1.00 75.19 100 LEU A O 1
ATOM 796 N N . VAL A 1 101 ? 10.955 -5.860 -16.861 1.00 67.44 101 VAL A N 1
ATOM 797 C CA . VAL A 1 101 ? 12.218 -5.689 -16.140 1.00 67.44 101 VAL A CA 1
ATOM 798 C C . VAL A 1 101 ? 12.128 -4.551 -15.115 1.00 67.44 101 VAL A C 1
ATOM 800 O O . VAL A 1 101 ? 12.565 -4.723 -13.974 1.00 67.44 101 VAL A O 1
ATOM 803 N N . ILE A 1 102 ? 11.507 -3.422 -15.468 1.00 66.44 102 ILE A N 1
ATOM 804 C CA . ILE A 1 102 ? 11.226 -2.318 -14.538 1.00 66.44 102 ILE A CA 1
ATOM 805 C C . ILE A 1 102 ? 10.288 -2.791 -13.424 1.00 66.44 102 ILE A C 1
ATOM 807 O O . ILE A 1 102 ? 10.540 -2.505 -12.254 1.00 66.44 102 ILE A O 1
ATOM 811 N N . GLY A 1 103 ? 9.244 -3.557 -13.755 1.00 70.69 103 GLY A N 1
ATOM 812 C CA . GLY A 1 103 ? 8.334 -4.159 -12.777 1.00 70.69 103 GLY A CA 1
ATOM 813 C C . GLY A 1 103 ? 9.037 -5.096 -11.809 1.00 70.69 103 GLY A C 1
ATOM 814 O O . GLY A 1 103 ? 8.839 -5.007 -10.597 1.00 70.69 103 GLY A O 1
ATOM 815 N N . TRP A 1 104 ? 9.922 -5.943 -12.323 1.00 72.69 104 TRP A N 1
ATOM 816 C CA . TRP A 1 104 ? 10.725 -6.843 -11.509 1.00 72.69 104 TRP A CA 1
ATOM 817 C C . TRP A 1 104 ? 11.710 -6.095 -10.600 1.00 72.69 104 TRP A C 1
ATOM 819 O O . TRP A 1 104 ? 11.841 -6.437 -9.421 1.00 72.69 104 TRP A O 1
ATOM 829 N N . LEU A 1 105 ? 12.360 -5.036 -11.098 1.00 66.12 105 LEU A N 1
ATOM 830 C CA . LEU A 1 105 ? 13.214 -4.179 -10.272 1.00 66.12 105 LEU A CA 1
ATOM 831 C C . LEU A 1 105 ? 12.403 -3.440 -9.209 1.00 66.12 105 LEU A C 1
ATOM 833 O O . LEU A 1 105 ? 12.822 -3.394 -8.056 1.00 66.12 105 LEU A O 1
ATOM 837 N N . GLY A 1 106 ? 11.234 -2.914 -9.562 1.00 66.88 106 GLY A N 1
ATOM 838 C CA . GLY A 1 106 ? 10.315 -2.301 -8.611 1.00 66.88 106 GLY A CA 1
ATOM 839 C C . GLY A 1 106 ? 9.938 -3.248 -7.487 1.00 66.88 106 GLY A C 1
ATOM 840 O O . GLY A 1 106 ? 10.078 -2.906 -6.316 1.00 66.88 106 GLY A O 1
ATOM 841 N N . TYR A 1 107 ? 9.547 -4.476 -7.836 1.00 74.25 107 TYR A N 1
ATOM 842 C CA . TYR A 1 107 ? 9.273 -5.528 -6.863 1.00 74.25 107 TYR A CA 1
ATOM 843 C C . TYR A 1 107 ? 10.478 -5.783 -5.945 1.00 74.25 107 TYR A C 1
ATOM 845 O O . TYR A 1 107 ? 10.318 -5.818 -4.724 1.00 74.25 107 TYR A O 1
ATOM 853 N N . ARG A 1 108 ? 11.691 -5.894 -6.504 1.00 70.44 108 ARG A N 1
ATOM 854 C CA . ARG A 1 108 ? 12.917 -6.058 -5.708 1.00 70.44 108 ARG A CA 1
ATOM 855 C C . ARG A 1 108 ? 13.189 -4.872 -4.787 1.00 70.44 108 ARG A C 1
ATOM 857 O O . ARG A 1 108 ? 13.571 -5.088 -3.639 1.00 70.44 108 ARG A O 1
ATOM 864 N N . LEU A 1 109 ? 13.010 -3.640 -5.263 1.00 64.75 109 LEU A N 1
ATOM 865 C CA . LEU A 1 109 ? 13.208 -2.432 -4.460 1.00 64.75 109 LEU A CA 1
ATOM 866 C C . LEU A 1 109 ? 12.219 -2.380 -3.299 1.00 64.75 109 LEU A C 1
ATOM 868 O O . LEU A 1 109 ? 12.633 -2.146 -2.165 1.00 64.75 109 LEU A O 1
ATOM 872 N N . VAL A 1 110 ? 10.944 -2.669 -3.563 1.00 72.25 110 VAL A N 1
ATOM 873 C CA . VAL A 1 110 ? 9.910 -2.771 -2.530 1.00 72.25 110 VAL A CA 1
ATOM 874 C C . VAL A 1 110 ? 10.290 -3.860 -1.526 1.00 72.25 110 VAL A C 1
ATOM 876 O O . VAL A 1 110 ? 10.363 -3.595 -0.330 1.00 72.25 110 VAL A O 1
ATOM 879 N N . GLU A 1 111 ? 10.629 -5.068 -1.981 1.00 73.44 111 GLU A N 1
ATOM 880 C CA . GLU A 1 111 ? 11.036 -6.158 -1.090 1.00 73.44 111 GLU A CA 1
ATOM 881 C C . GLU A 1 111 ? 12.242 -5.783 -0.217 1.00 73.44 111 GLU A C 1
ATOM 883 O O . GLU A 1 111 ? 12.269 -6.095 0.975 1.00 73.44 111 GLU A O 1
ATOM 888 N N . ARG A 1 112 ? 13.227 -5.087 -0.786 1.00 67.88 112 ARG A N 1
ATOM 889 C CA . ARG A 1 112 ? 14.423 -4.659 -0.065 1.00 67.88 112 ARG A CA 1
ATOM 890 C C . ARG A 1 112 ? 14.128 -3.562 0.948 1.00 67.88 112 ARG A C 1
ATOM 892 O O . ARG A 1 112 ? 14.609 -3.655 2.074 1.00 67.88 112 ARG A O 1
ATOM 899 N N . PHE A 1 113 ? 13.317 -2.575 0.575 1.00 67.94 113 PHE A N 1
ATOM 900 C CA . PHE A 1 113 ? 12.859 -1.523 1.479 1.00 67.94 113 PHE A CA 1
ATOM 901 C C . PHE A 1 113 ? 12.164 -2.131 2.701 1.00 67.94 113 PHE A C 1
ATOM 903 O O . PHE A 1 113 ? 12.540 -1.852 3.838 1.00 67.94 113 PHE A O 1
ATOM 910 N N . PHE A 1 114 ? 11.232 -3.059 2.470 1.00 72.81 114 PHE A N 1
ATOM 911 C CA . PHE A 1 114 ? 10.521 -3.752 3.542 1.00 72.81 114 PHE A CA 1
ATOM 912 C C . PHE A 1 114 ? 11.440 -4.638 4.401 1.00 72.81 114 PHE A C 1
ATOM 914 O O . PHE A 1 114 ? 11.271 -4.671 5.618 1.00 72.81 114 PHE A O 1
ATOM 921 N N . LYS A 1 115 ? 12.443 -5.318 3.820 1.00 71.88 115 LYS A N 1
ATOM 922 C CA . LYS A 1 115 ? 13.437 -6.100 4.586 1.00 71.88 115 LYS A CA 1
ATOM 923 C C . LYS A 1 115 ? 14.310 -5.227 5.490 1.00 71.88 115 LYS A C 1
ATOM 925 O O . LYS A 1 115 ? 14.562 -5.612 6.630 1.00 71.88 115 LYS A O 1
ATOM 930 N N . ILE A 1 116 ? 14.768 -4.073 5.001 1.00 68.62 116 ILE A N 1
ATOM 931 C CA . ILE A 1 116 ? 15.576 -3.130 5.791 1.00 68.62 116 ILE A CA 1
ATOM 932 C C . ILE A 1 116 ? 14.736 -2.581 6.946 1.00 68.62 116 ILE A C 1
ATOM 934 O O . ILE A 1 116 ? 15.143 -2.691 8.101 1.00 68.62 116 ILE A O 1
ATOM 938 N N . TYR A 1 117 ? 13.523 -2.114 6.643 1.00 69.25 117 TYR A N 1
ATOM 939 C CA . TYR A 1 117 ? 12.597 -1.570 7.635 1.00 69.25 117 TYR A CA 1
ATOM 940 C C . TYR A 1 117 ? 12.239 -2.591 8.730 1.00 69.25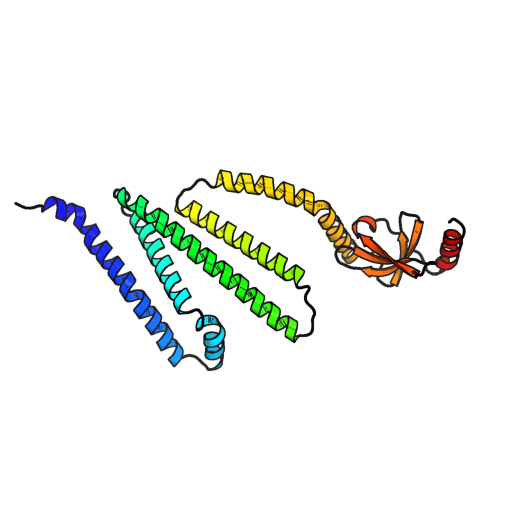 117 TYR A C 1
ATOM 942 O O . TYR A 1 117 ? 12.254 -2.280 9.920 1.00 69.25 117 TYR A O 1
ATOM 950 N N . LEU A 1 118 ? 11.998 -3.852 8.351 1.00 68.56 118 LEU A N 1
ATOM 951 C CA . LEU A 1 118 ? 11.771 -4.944 9.302 1.00 68.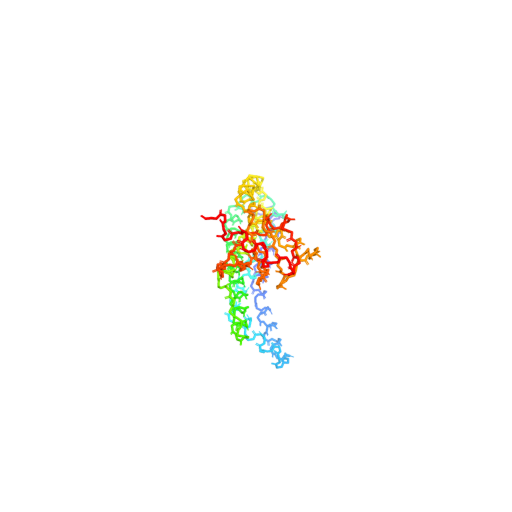56 118 LEU A CA 1
ATOM 952 C C . LEU A 1 118 ? 12.975 -5.219 10.207 1.00 68.56 118 LEU A C 1
ATOM 954 O O . LEU A 1 118 ? 12.805 -5.503 11.395 1.00 68.56 118 LEU A O 1
ATOM 958 N N . THR A 1 119 ? 14.183 -5.177 9.644 1.00 65.69 119 THR A N 1
ATOM 959 C CA . THR A 1 119 ? 15.414 -5.499 10.374 1.00 65.69 119 THR A CA 1
ATOM 960 C C . THR A 1 119 ? 15.714 -4.430 11.426 1.00 65.69 119 THR A C 1
ATOM 962 O O . THR A 1 119 ? 16.079 -4.773 12.547 1.00 65.69 119 THR A O 1
ATOM 965 N N . GLU A 1 120 ? 15.489 -3.153 11.108 1.00 65.19 120 GLU A N 1
ATOM 966 C CA . GLU A 1 120 ? 15.678 -2.037 12.046 1.00 65.19 120 GLU A CA 1
ATOM 967 C C . GLU A 1 120 ? 14.673 -2.067 13.205 1.00 65.19 120 GLU A C 1
ATOM 969 O O . GLU A 1 120 ? 15.036 -1.839 14.359 1.00 65.19 120 GLU A O 1
ATOM 974 N N . ILE A 1 121 ? 13.413 -2.412 12.939 1.00 63.31 121 ILE A N 1
ATOM 975 C CA . ILE A 1 121 ? 12.374 -2.360 13.976 1.00 63.31 121 ILE A CA 1
ATOM 976 C C . ILE A 1 121 ? 12.410 -3.591 14.888 1.00 63.31 121 ILE A C 1
ATOM 978 O O . ILE A 1 121 ? 12.189 -3.472 16.095 1.00 63.31 121 ILE A O 1
ATOM 982 N N . THR A 1 122 ? 12.792 -4.752 14.349 1.00 62.28 122 THR A N 1
ATOM 983 C CA . THR A 1 122 ? 13.013 -5.965 15.154 1.00 62.28 122 THR A CA 1
ATOM 984 C C . THR A 1 122 ? 14.197 -5.791 16.117 1.00 62.28 122 THR A C 1
ATOM 986 O O . THR A 1 122 ? 14.144 -6.282 17.243 1.00 62.28 122 THR A O 1
ATOM 989 N N . GLN A 1 123 ? 15.239 -5.045 15.724 1.00 60.78 123 GLN A N 1
ATOM 990 C CA . GLN A 1 123 ? 16.376 -4.724 16.601 1.00 60.78 123 GLN A CA 1
ATOM 991 C C . GLN A 1 123 ? 16.006 -3.762 17.742 1.00 60.78 123 GLN A C 1
ATOM 993 O O . GLN A 1 123 ? 16.573 -3.866 18.826 1.00 60.78 123 GLN A O 1
ATOM 998 N N . ASN A 1 124 ? 15.007 -2.896 17.548 1.00 60.12 124 ASN A N 1
ATOM 999 C CA . ASN A 1 124 ? 14.494 -1.984 18.579 1.00 60.12 124 ASN A CA 1
ATOM 1000 C C . ASN A 1 124 ? 13.478 -2.631 19.546 1.00 60.12 124 ASN A C 1
ATOM 1002 O O . ASN A 1 124 ? 12.867 -1.935 20.358 1.00 60.12 124 ASN A O 1
ATOM 1006 N N . GLY A 1 125 ? 13.268 -3.951 19.477 1.00 55.16 125 GLY A N 1
ATOM 1007 C CA . GLY A 1 125 ? 12.415 -4.693 20.415 1.00 55.16 125 GLY A CA 1
ATOM 1008 C C . GLY A 1 125 ? 10.907 -4.445 20.268 1.00 55.16 125 GLY A C 1
ATOM 1009 O O . GLY A 1 125 ? 10.119 -4.991 21.042 1.00 55.16 125 GLY A O 1
ATOM 1010 N N . GLN A 1 126 ? 10.477 -3.663 19.274 1.00 58.16 126 GLN A N 1
ATOM 1011 C CA . GLN A 1 126 ? 9.061 -3.483 18.967 1.00 58.16 126 GLN A CA 1
ATOM 1012 C C . GLN A 1 126 ? 8.575 -4.647 18.099 1.00 58.16 126 GLN A C 1
ATOM 1014 O O . GLN A 1 126 ? 9.028 -4.843 16.972 1.00 58.16 126 GLN A O 1
ATOM 1019 N N . LYS A 1 127 ? 7.619 -5.427 18.617 1.00 57.38 127 LYS A N 1
ATOM 1020 C CA . LYS A 1 127 ? 6.886 -6.417 17.821 1.00 57.38 127 LYS A CA 1
ATOM 1021 C C . LYS A 1 127 ? 6.000 -5.673 16.825 1.00 57.38 127 LYS A C 1
ATOM 1023 O O . LYS A 1 127 ? 4.889 -5.271 17.160 1.00 57.38 127 LYS A O 1
ATOM 1028 N N . LEU A 1 128 ? 6.494 -5.466 15.610 1.00 60.94 128 LEU A N 1
ATOM 1029 C CA . LEU A 1 128 ? 5.629 -5.094 14.499 1.00 60.94 128 LEU A CA 1
ATOM 1030 C C . LEU A 1 128 ? 4.661 -6.232 14.212 1.00 60.94 128 LEU A C 1
ATOM 1032 O O . LEU A 1 128 ? 5.056 -7.398 14.162 1.00 60.94 128 LEU A O 1
ATOM 1036 N N . ASN A 1 129 ? 3.411 -5.876 13.945 1.00 65.94 129 ASN A N 1
ATOM 1037 C CA . ASN A 1 129 ? 2.454 -6.817 13.389 1.00 65.94 129 ASN A CA 1
ATOM 1038 C C . ASN A 1 129 ? 2.928 -7.200 11.981 1.00 65.94 129 ASN A C 1
ATOM 1040 O O . ASN A 1 129 ? 2.799 -6.408 11.045 1.00 65.94 129 ASN A O 1
ATOM 1044 N N . SER A 1 130 ? 3.483 -8.407 11.843 1.00 69.88 130 SER A N 1
ATOM 1045 C CA . SER A 1 130 ? 3.926 -8.987 10.567 1.00 69.88 130 SER A CA 1
ATOM 1046 C C . SER A 1 130 ? 2.850 -8.884 9.486 1.00 69.88 130 SER A C 1
ATOM 1048 O O . SER A 1 130 ? 3.156 -8.644 8.320 1.00 69.88 130 SER A O 1
ATOM 1050 N N . ASP A 1 131 ? 1.587 -8.967 9.892 1.00 75.75 131 ASP A N 1
ATOM 1051 C CA . ASP A 1 131 ? 0.427 -8.938 9.007 1.00 75.75 131 ASP A CA 1
ATOM 1052 C C . ASP A 1 131 ? 0.245 -7.569 8.337 1.00 75.75 131 ASP A C 1
ATOM 1054 O O . ASP A 1 131 ? -0.014 -7.491 7.137 1.00 75.75 131 ASP A O 1
ATOM 1058 N N . LEU A 1 132 ? 0.470 -6.474 9.074 1.00 77.19 132 LEU A N 1
ATOM 1059 C CA . LEU A 1 132 ? 0.357 -5.114 8.535 1.00 77.19 132 LEU A CA 1
ATOM 1060 C C . LEU A 1 132 ? 1.414 -4.859 7.455 1.00 77.19 132 LEU A C 1
ATOM 1062 O O . LEU A 1 132 ? 1.163 -4.180 6.461 1.00 77.19 132 LEU A O 1
ATOM 1066 N N . LEU A 1 133 ? 2.595 -5.445 7.638 1.00 78.75 133 LEU A N 1
ATOM 1067 C CA . LEU A 1 133 ? 3.698 -5.314 6.705 1.00 78.75 133 LEU A CA 1
ATOM 1068 C C . LEU A 1 133 ? 3.460 -6.098 5.408 1.00 78.75 133 LEU A C 1
ATOM 1070 O O . LEU A 1 133 ? 3.805 -5.614 4.330 1.00 78.75 133 LEU A O 1
ATOM 1074 N N . ILE A 1 134 ? 2.839 -7.277 5.492 1.00 81.00 134 ILE A N 1
ATOM 1075 C CA . ILE A 1 134 ? 2.433 -8.052 4.310 1.00 81.00 134 ILE A CA 1
ATOM 1076 C C . ILE A 1 134 ? 1.416 -7.253 3.488 1.00 81.00 134 ILE A C 1
ATOM 1078 O O . ILE A 1 134 ? 1.572 -7.133 2.271 1.00 81.00 134 ILE A O 1
ATOM 1082 N N . VAL A 1 135 ? 0.422 -6.653 4.152 1.00 83.56 135 VAL A N 1
ATOM 1083 C CA . VAL A 1 135 ? -0.585 -5.804 3.498 1.00 83.56 135 VAL A CA 1
ATOM 1084 C C . VAL A 1 135 ? 0.068 -4.584 2.847 1.00 83.56 135 VAL A C 1
ATOM 1086 O O . VAL A 1 135 ? -0.179 -4.312 1.673 1.00 83.56 135 VAL A O 1
ATOM 1089 N N . ALA A 1 136 ? 0.947 -3.883 3.568 1.00 79.25 136 ALA A N 1
ATOM 1090 C CA . ALA A 1 136 ? 1.653 -2.718 3.043 1.00 79.25 136 ALA A CA 1
ATOM 1091 C C . ALA A 1 136 ? 2.526 -3.075 1.827 1.00 79.25 136 ALA A C 1
ATOM 1093 O O . ALA A 1 136 ? 2.460 -2.388 0.810 1.00 79.25 136 ALA A O 1
ATOM 1094 N N . LYS A 1 137 ? 3.275 -4.187 1.884 1.00 80.88 137 LYS A N 1
ATOM 1095 C CA . LYS A 1 137 ? 4.080 -4.683 0.756 1.00 80.88 137 LYS A CA 1
ATOM 1096 C C . LYS A 1 137 ? 3.210 -4.967 -0.467 1.00 80.88 137 LYS A C 1
ATOM 1098 O O . LYS A 1 137 ? 3.570 -4.567 -1.575 1.00 80.88 137 LYS A O 1
ATOM 1103 N N . GLY A 1 138 ? 2.077 -5.643 -0.268 1.00 82.94 138 GLY A N 1
ATOM 1104 C CA . GLY A 1 138 ? 1.116 -5.921 -1.332 1.00 82.94 138 GLY A CA 1
ATOM 1105 C C . GLY A 1 138 ? 0.592 -4.636 -1.971 1.00 82.94 138 GLY A C 1
ATOM 1106 O O . GLY A 1 138 ? 0.658 -4.486 -3.188 1.00 82.94 138 GLY A O 1
ATOM 1107 N N . LEU A 1 139 ? 0.152 -3.676 -1.154 1.00 83.25 139 LEU A N 1
ATOM 1108 C CA . LEU A 1 139 ? -0.380 -2.399 -1.630 1.00 83.25 139 LEU A CA 1
ATOM 1109 C C . LEU A 1 139 ? 0.656 -1.603 -2.436 1.00 83.25 139 LEU A C 1
ATOM 1111 O O . LEU A 1 139 ? 0.352 -1.135 -3.531 1.00 83.25 139 LEU A O 1
ATOM 1115 N N . THR A 1 140 ? 1.891 -1.485 -1.936 1.00 76.06 140 THR A N 1
ATOM 1116 C CA . THR A 1 140 ? 2.974 -0.799 -2.658 1.00 76.06 140 THR A CA 1
ATOM 1117 C C . THR A 1 140 ? 3.277 -1.479 -3.993 1.00 76.06 140 THR A C 1
ATOM 1119 O O . THR A 1 140 ? 3.477 -0.795 -4.994 1.00 76.06 140 THR A O 1
ATOM 1122 N N . PHE A 1 141 ? 3.271 -2.815 -4.035 1.00 78.88 141 PHE A N 1
ATOM 1123 C CA . PHE A 1 141 ? 3.469 -3.561 -5.276 1.00 78.88 141 PHE A CA 1
ATOM 1124 C C . PHE A 1 141 ? 2.354 -3.297 -6.299 1.00 78.88 141 PHE A C 1
ATOM 1126 O O . PHE A 1 141 ? 2.656 -2.994 -7.452 1.00 78.88 141 PHE A O 1
ATOM 1133 N N . PHE A 1 142 ? 1.082 -3.342 -5.885 1.00 81.50 142 PHE A N 1
ATOM 1134 C CA . PHE A 1 142 ? -0.050 -3.046 -6.770 1.00 81.50 142 PHE A CA 1
ATOM 1135 C C . PHE A 1 142 ? -0.005 -1.617 -7.322 1.00 81.50 142 PHE A C 1
ATOM 1137 O O . PHE A 1 142 ? -0.224 -1.418 -8.516 1.00 81.50 142 PHE A O 1
ATOM 1144 N N . LEU A 1 143 ? 0.331 -0.629 -6.484 1.00 78.44 143 LEU A N 1
ATOM 1145 C CA . LEU A 1 143 ? 0.499 0.761 -6.918 1.00 78.44 143 LEU A CA 1
ATOM 1146 C C . LEU A 1 143 ? 1.618 0.898 -7.957 1.00 78.44 143 LEU A C 1
ATOM 1148 O O . LEU A 1 143 ? 1.434 1.553 -8.981 1.00 78.44 143 LEU A O 1
ATOM 1152 N N . PHE A 1 144 ? 2.762 0.253 -7.724 1.00 74.94 144 PHE A N 1
ATOM 1153 C CA . PHE A 1 144 ? 3.891 0.302 -8.652 1.00 74.94 144 PHE A CA 1
ATOM 1154 C C . PHE A 1 144 ? 3.560 -0.357 -9.997 1.00 74.94 144 PHE A C 1
ATOM 1156 O O . PHE A 1 144 ? 3.844 0.206 -11.053 1.00 74.94 144 PHE A O 1
ATOM 1163 N N . LEU A 1 145 ? 2.897 -1.516 -9.963 1.00 79.38 145 LEU A N 1
ATOM 1164 C CA . LEU A 1 145 ? 2.426 -2.212 -11.159 1.00 79.38 145 LEU A CA 1
ATOM 1165 C C . LEU A 1 145 ? 1.470 -1.333 -11.978 1.00 79.38 145 LEU A C 1
ATOM 1167 O O . LEU A 1 145 ? 1.610 -1.236 -13.196 1.00 79.38 145 LEU A O 1
ATOM 1171 N N . PHE A 1 146 ? 0.535 -0.654 -11.311 1.00 80.75 146 PHE A N 1
ATOM 1172 C CA . PHE A 1 146 ? -0.406 0.253 -11.964 1.00 80.75 146 PHE A CA 1
ATOM 1173 C C . PHE A 1 146 ? 0.298 1.428 -12.667 1.00 80.75 146 PHE A C 1
ATOM 1175 O O . PHE A 1 146 ? -0.041 1.761 -13.806 1.00 80.75 146 PHE A O 1
ATOM 1182 N N . ILE A 1 147 ? 1.317 2.017 -12.029 1.00 76.19 147 ILE A N 1
ATOM 1183 C CA . ILE A 1 147 ? 2.129 3.094 -12.619 1.00 76.19 147 ILE A CA 1
ATOM 1184 C C . ILE A 1 147 ? 2.847 2.603 -13.882 1.00 76.19 147 ILE A C 1
ATOM 1186 O O . ILE A 1 147 ? 2.783 3.273 -14.911 1.00 76.19 147 ILE A O 1
ATOM 1190 N N . ILE A 1 148 ? 3.477 1.424 -13.840 1.00 73.94 148 ILE A N 1
ATOM 1191 C CA . ILE A 1 148 ? 4.188 0.862 -15.001 1.00 73.94 148 ILE A CA 1
ATOM 1192 C C . ILE A 1 148 ? 3.242 0.628 -16.171 1.00 73.94 148 ILE A C 1
ATOM 1194 O O . ILE A 1 148 ? 3.543 1.048 -17.285 1.00 73.94 148 ILE A O 1
ATOM 1198 N N . ILE A 1 149 ? 2.097 -0.014 -15.924 1.00 80.62 149 ILE A N 1
ATOM 1199 C CA . ILE A 1 149 ? 1.103 -0.286 -16.971 1.00 80.62 149 ILE A CA 1
ATOM 1200 C C . ILE A 1 149 ? 0.635 1.026 -17.608 1.00 80.62 149 ILE A C 1
ATOM 1202 O O . ILE A 1 149 ? 0.502 1.105 -18.827 1.00 80.62 149 ILE A O 1
ATOM 1206 N N . THR A 1 150 ? 0.438 2.072 -16.802 1.00 75.31 150 THR A N 1
ATOM 1207 C CA . THR A 1 150 ? 0.018 3.388 -17.296 1.00 75.31 150 THR A CA 1
ATOM 1208 C C . THR A 1 150 ? 1.091 4.035 -18.175 1.00 75.31 150 THR A C 1
ATOM 1210 O O . THR A 1 150 ? 0.772 4.504 -19.265 1.00 75.31 150 THR A O 1
ATOM 1213 N N . ILE A 1 151 ? 2.357 4.026 -17.743 1.00 74.12 151 ILE A N 1
ATOM 1214 C CA . ILE A 1 151 ? 3.483 4.578 -18.517 1.00 74.12 151 ILE A CA 1
ATOM 1215 C C . ILE A 1 151 ? 3.660 3.811 -19.833 1.00 74.12 151 ILE A C 1
ATOM 1217 O O . ILE A 1 151 ? 3.746 4.430 -20.892 1.00 74.12 151 ILE A O 1
ATOM 1221 N N . PHE A 1 152 ? 3.657 2.476 -19.779 1.00 76.62 152 PHE A N 1
ATOM 1222 C CA . PHE A 1 152 ? 3.756 1.619 -20.961 1.00 76.62 152 PHE A CA 1
ATOM 1223 C C . PHE A 1 152 ? 2.633 1.916 -21.957 1.00 76.62 152 PHE A C 1
ATOM 1225 O O . PHE A 1 152 ? 2.867 2.128 -23.144 1.00 76.62 152 PHE A O 1
ATOM 1232 N N . SER A 1 153 ? 1.398 2.004 -21.468 1.00 80.81 153 SER A N 1
ATOM 1233 C CA . SER A 1 153 ? 0.253 2.254 -22.333 1.00 80.81 153 SER A CA 1
ATOM 1234 C C . SER A 1 153 ? 0.270 3.650 -22.959 1.00 80.81 153 SER A C 1
ATOM 1236 O O . SER A 1 153 ? -0.155 3.797 -24.101 1.00 80.81 153 SER A O 1
ATOM 1238 N N . GLN A 1 154 ? 0.779 4.666 -22.250 1.00 74.88 154 GLN A N 1
ATOM 1239 C CA . GLN A 1 154 ? 0.984 6.005 -22.814 1.00 74.88 154 GLN A CA 1
ATOM 1240 C C . GLN A 1 154 ? 2.076 6.017 -23.889 1.00 74.88 154 GLN A C 1
ATOM 1242 O O . GLN A 1 154 ? 1.914 6.695 -24.901 1.00 74.88 154 GLN A O 1
ATOM 1247 N N . ALA A 1 155 ? 3.165 5.267 -23.693 1.00 70.38 155 ALA A N 1
ATOM 1248 C CA . ALA A 1 155 ? 4.264 5.185 -24.655 1.00 70.38 155 ALA A CA 1
ATOM 1249 C C . ALA A 1 155 ? 3.845 4.519 -25.977 1.00 70.38 155 ALA A C 1
ATOM 1251 O O . ALA A 1 155 ? 4.275 4.958 -27.039 1.00 70.38 155 ALA A O 1
ATOM 1252 N N . HIS A 1 156 ? 2.972 3.510 -25.913 1.00 74.06 156 HIS A N 1
ATOM 1253 C CA . HIS A 1 156 ? 2.492 2.762 -27.081 1.00 74.06 156 HIS A CA 1
ATOM 1254 C C . HIS A 1 156 ? 1.116 3.217 -27.600 1.00 74.06 156 HIS A C 1
ATOM 1256 O O . HIS A 1 156 ? 0.505 2.509 -28.398 1.00 74.06 156 HIS A O 1
ATOM 1262 N N . GLU A 1 157 ? 0.608 4.365 -27.133 1.00 77.06 157 GLU A N 1
ATOM 1263 C CA . GLU A 1 157 ? -0.702 4.924 -27.518 1.00 77.06 157 GLU A CA 1
ATOM 1264 C C . GLU A 1 157 ? -1.875 3.932 -27.356 1.00 77.06 157 GLU A C 1
ATOM 1266 O O . GLU A 1 157 ? -2.903 4.008 -28.032 1.00 77.06 157 GLU A O 1
ATOM 1271 N N . ILE A 1 158 ? -1.743 2.988 -26.420 1.00 80.19 158 ILE A N 1
ATOM 1272 C CA . ILE A 1 158 ? -2.777 2.004 -26.111 1.00 80.19 158 ILE A CA 1
ATOM 1273 C C . ILE A 1 158 ? -3.850 2.687 -25.261 1.00 80.19 158 ILE A C 1
ATOM 1275 O O . ILE A 1 158 ? -3.568 3.369 -24.270 1.00 80.19 158 ILE A O 1
ATOM 1279 N N . ASN A 1 159 ? -5.111 2.472 -25.631 1.00 82.62 159 ASN A N 1
ATOM 1280 C CA . ASN A 1 159 ? -6.250 3.033 -24.922 1.00 82.62 159 ASN A CA 1
ATOM 1281 C C . ASN A 1 159 ? -6.408 2.417 -23.511 1.00 82.62 159 ASN A C 1
ATOM 1283 O O . ASN A 1 159 ? -6.892 1.295 -23.360 1.00 82.62 159 ASN A O 1
ATOM 1287 N N . ILE A 1 160 ? -6.072 3.194 -22.473 1.00 83.69 160 ILE A N 1
ATOM 1288 C CA . ILE A 1 160 ? -6.238 2.819 -21.054 1.00 83.69 160 ILE A CA 1
ATOM 1289 C C . ILE A 1 160 ? -7.630 3.072 -20.478 1.00 83.69 160 ILE A C 1
ATOM 1291 O O . ILE A 1 160 ? -7.865 2.705 -19.326 1.00 83.69 160 ILE A O 1
ATOM 1295 N N . PHE A 1 161 ? -8.566 3.676 -21.218 1.00 87.12 161 PHE A N 1
ATOM 1296 C CA . PHE A 1 161 ? -9.893 3.993 -20.679 1.00 87.12 161 PHE A CA 1
ATOM 1297 C C . PHE A 1 161 ? -10.605 2.742 -20.156 1.00 87.12 161 PHE A C 1
ATOM 1299 O O . PHE A 1 161 ? -11.218 2.800 -19.095 1.00 87.12 161 PHE A O 1
ATOM 1306 N N . GLY A 1 162 ? -10.455 1.597 -20.833 1.00 88.12 162 GLY A N 1
ATOM 1307 C CA . GLY A 1 162 ? -11.001 0.319 -20.362 1.00 88.12 162 GLY A CA 1
ATOM 1308 C C . GLY A 1 162 ? -10.399 -0.141 -19.028 1.00 88.12 162 GLY A C 1
ATOM 1309 O O . GLY A 1 162 ? -11.131 -0.551 -18.126 1.00 88.12 162 GLY A O 1
ATOM 1310 N N . LEU A 1 163 ? -9.078 -0.007 -18.862 1.00 85.19 163 LEU A N 1
ATOM 1311 C CA . LEU A 1 163 ? -8.385 -0.355 -17.617 1.00 85.19 163 LEU A CA 1
ATOM 1312 C C . LEU A 1 163 ? -8.818 0.559 -16.469 1.00 85.19 163 LEU A C 1
ATOM 1314 O O . LEU A 1 163 ? -9.205 0.068 -15.410 1.00 85.19 163 LEU A O 1
ATOM 1318 N N . ILE A 1 164 ? -8.831 1.874 -16.692 1.00 87.81 164 ILE A N 1
ATOM 1319 C CA . ILE A 1 164 ? -9.254 2.855 -15.685 1.00 87.81 164 ILE A CA 1
ATOM 1320 C C . ILE A 1 164 ? -10.723 2.643 -15.304 1.00 87.81 164 ILE A C 1
ATOM 1322 O O . ILE A 1 164 ? -11.047 2.648 -14.118 1.00 87.81 164 ILE A O 1
ATOM 1326 N N . ALA A 1 165 ? -11.608 2.399 -16.276 1.00 91.38 165 ALA A N 1
ATOM 1327 C CA . ALA A 1 165 ? -13.020 2.131 -16.013 1.00 91.38 165 ALA A CA 1
ATOM 1328 C C . ALA A 1 165 ? -13.210 0.870 -15.152 1.00 91.38 165 ALA A C 1
ATOM 1330 O O . ALA A 1 165 ? -13.940 0.903 -14.160 1.00 91.38 165 ALA A O 1
ATOM 1331 N N . SER A 1 166 ? -12.506 -0.221 -15.480 1.00 90.12 166 SER A N 1
ATOM 1332 C CA . SER A 1 166 ? -12.559 -1.469 -14.703 1.00 90.12 166 SER A CA 1
ATOM 1333 C C . SER A 1 166 ? -12.036 -1.302 -13.270 1.00 90.12 166 SER A C 1
ATOM 1335 O O . SER A 1 166 ? -12.632 -1.826 -12.323 1.00 90.12 166 SER A O 1
ATOM 1337 N N . LEU A 1 167 ? -10.973 -0.511 -13.085 1.00 90.62 167 LEU A N 1
ATOM 1338 C CA . LEU A 1 167 ? -10.427 -0.175 -11.771 1.00 90.62 167 LEU A CA 1
ATOM 1339 C C . LEU A 1 167 ? -11.359 0.731 -10.972 1.00 90.62 167 LEU A C 1
ATOM 1341 O O . LEU A 1 167 ? -11.495 0.530 -9.770 1.00 90.62 167 LEU A O 1
ATOM 1345 N N . GLY A 1 168 ? -12.041 1.676 -11.621 1.00 92.00 168 GLY A N 1
ATOM 1346 C CA . GLY A 1 168 ? -13.048 2.517 -10.979 1.00 92.00 168 GLY A CA 1
ATOM 1347 C C . GLY A 1 168 ? -14.184 1.686 -10.380 1.00 92.00 168 GLY A C 1
ATOM 1348 O O . GLY A 1 168 ? -14.488 1.824 -9.197 1.00 92.00 168 GLY A O 1
ATOM 1349 N N . ILE A 1 169 ? -14.753 0.761 -11.161 1.00 95.19 169 ILE A N 1
ATOM 1350 C CA . ILE A 1 169 ? -15.830 -0.131 -10.694 1.00 95.19 169 ILE A CA 1
ATOM 1351 C C . ILE A 1 169 ? -15.330 -1.049 -9.567 1.00 95.19 169 ILE A C 1
ATOM 1353 O O . ILE A 1 169 ? -15.991 -1.191 -8.537 1.00 95.19 169 ILE A O 1
ATOM 1357 N N . SER A 1 170 ? -14.136 -1.629 -9.724 1.00 92.06 170 SER A N 1
ATOM 1358 C CA . SER A 1 170 ? -13.528 -2.491 -8.700 1.00 92.06 170 SER A CA 1
ATOM 1359 C C . SER A 1 170 ? -13.235 -1.727 -7.402 1.00 92.06 170 SER A C 1
ATOM 1361 O O . SER A 1 170 ? -13.456 -2.246 -6.309 1.00 92.06 170 SER A O 1
ATOM 1363 N N . GLY A 1 171 ? -12.788 -0.473 -7.506 1.00 92.88 171 GLY A N 1
ATOM 1364 C CA . GLY A 1 171 ? -12.504 0.396 -6.366 1.00 92.88 171 GLY A CA 1
ATOM 1365 C C . GLY A 1 171 ? -13.749 0.706 -5.541 1.00 92.88 171 GLY A C 1
ATOM 1366 O O . GLY A 1 171 ? -13.691 0.676 -4.314 1.00 92.88 171 GLY A O 1
ATOM 1367 N N . VAL A 1 172 ? -14.892 0.916 -6.197 1.00 95.62 172 VAL A N 1
ATOM 1368 C CA . VAL A 1 172 ? -16.179 1.107 -5.511 1.00 95.62 172 VAL A CA 1
ATOM 1369 C C . VAL A 1 172 ? -16.575 -0.147 -4.728 1.00 95.62 172 VAL A C 1
ATOM 1371 O O . VAL A 1 172 ? -16.963 -0.041 -3.567 1.00 95.62 172 VAL A O 1
ATOM 1374 N N . ALA A 1 173 ? -16.418 -1.341 -5.309 1.00 95.12 173 ALA A N 1
ATOM 1375 C CA . ALA A 1 173 ? -16.703 -2.594 -4.606 1.00 95.12 173 ALA A CA 1
ATOM 1376 C C . ALA A 1 173 ? -15.821 -2.775 -3.353 1.00 95.12 173 ALA A C 1
ATOM 1378 O O . ALA A 1 173 ? -16.320 -3.149 -2.291 1.00 95.12 173 ALA A O 1
ATOM 1379 N N . ILE A 1 174 ? -14.526 -2.450 -3.451 1.00 92.62 174 ILE A N 1
ATOM 1380 C CA . ILE A 1 174 ? -13.600 -2.477 -2.307 1.00 92.62 174 ILE A CA 1
ATOM 1381 C C . ILE A 1 174 ? -14.011 -1.443 -1.248 1.00 92.62 174 ILE A C 1
ATOM 1383 O O . ILE A 1 174 ? -13.994 -1.754 -0.058 1.00 92.62 174 ILE A O 1
ATOM 1387 N N . ALA A 1 175 ? -14.418 -0.238 -1.659 1.00 93.62 175 ALA A N 1
ATOM 1388 C CA . ALA A 1 175 ? -14.874 0.805 -0.742 1.00 93.62 175 ALA A CA 1
ATOM 1389 C C . ALA A 1 175 ? -16.121 0.373 0.044 1.00 93.62 175 ALA A C 1
ATOM 1391 O O . ALA A 1 175 ? -16.160 0.543 1.262 1.00 93.62 175 ALA A O 1
ATOM 1392 N N . PHE A 1 176 ? -17.094 -0.259 -0.618 1.00 95.69 176 PHE A N 1
ATOM 1393 C CA . PHE A 1 176 ? -18.262 -0.832 0.056 1.00 95.69 176 PHE A CA 1
ATOM 1394 C C . PHE A 1 176 ? -17.877 -1.934 1.048 1.00 95.69 176 PHE A C 1
ATOM 1396 O O . PHE A 1 176 ? -18.382 -1.954 2.169 1.00 95.69 176 PHE A O 1
ATOM 1403 N N . ALA A 1 177 ? -16.943 -2.817 0.685 1.00 94.06 177 ALA A N 1
ATOM 1404 C CA . ALA A 1 177 ? -16.468 -3.861 1.591 1.00 94.06 177 ALA A CA 1
ATOM 1405 C C . ALA A 1 177 ? -15.733 -3.289 2.821 1.00 94.06 177 ALA A C 1
ATOM 1407 O O . ALA A 1 177 ? -15.871 -3.810 3.928 1.00 94.06 177 ALA A O 1
ATOM 1408 N N . ALA A 1 178 ? -14.973 -2.205 2.643 1.00 94.69 178 ALA A N 1
ATOM 1409 C CA . ALA A 1 178 ? -14.197 -1.561 3.702 1.00 94.69 178 ALA A CA 1
ATOM 1410 C C . ALA A 1 178 ? -14.996 -0.544 4.541 1.00 94.69 178 ALA A C 1
ATOM 1412 O O . ALA A 1 178 ? -14.492 -0.080 5.568 1.00 94.69 178 ALA A O 1
ATOM 1413 N N . GLN A 1 179 ? -16.228 -0.207 4.140 1.00 95.00 179 GLN A N 1
ATOM 1414 C CA . GLN A 1 179 ? -17.037 0.862 4.733 1.00 95.00 179 GLN A CA 1
ATOM 1415 C C . GLN A 1 179 ? -17.120 0.764 6.263 1.00 95.00 179 GLN A C 1
ATOM 1417 O O . GLN A 1 179 ? -16.806 1.722 6.966 1.00 95.00 179 GLN A O 1
ATOM 1422 N N . LYS A 1 180 ? -17.459 -0.417 6.795 1.00 93.62 180 LYS A N 1
ATOM 1423 C CA . LYS A 1 180 ? -17.612 -0.632 8.244 1.00 93.62 180 LYS A CA 1
ATOM 1424 C C . LYS A 1 180 ? -16.314 -0.389 9.019 1.00 93.62 180 LYS A C 1
ATOM 1426 O O . LYS A 1 180 ? -16.334 0.155 10.120 1.00 93.62 180 LYS A O 1
ATOM 1431 N N . THR A 1 181 ? -15.176 -0.800 8.465 1.00 93.19 181 THR A N 1
ATOM 1432 C CA . THR A 1 181 ? -13.865 -0.578 9.092 1.00 93.19 181 THR A CA 1
ATOM 1433 C C . THR A 1 181 ? -13.487 0.899 9.055 1.00 93.19 181 THR A C 1
ATOM 1435 O O . THR A 1 181 ? -12.936 1.412 10.028 1.00 93.19 181 THR A O 1
ATOM 1438 N N . LEU A 1 182 ? -13.819 1.599 7.967 1.00 93.50 182 LEU A N 1
ATOM 1439 C CA . LEU A 1 182 ? -13.580 3.033 7.849 1.00 93.50 182 LEU A CA 1
ATOM 1440 C C . LEU A 1 182 ? -14.417 3.828 8.858 1.00 93.50 182 LEU A C 1
ATOM 1442 O O . LEU A 1 182 ? -13.878 4.703 9.527 1.00 93.50 182 LEU A O 1
ATOM 1446 N N . GLU A 1 183 ? -15.692 3.481 9.043 1.00 94.50 183 GLU A N 1
ATOM 1447 C CA . GLU A 1 183 ? -16.552 4.087 10.070 1.00 94.50 183 GLU A CA 1
ATOM 1448 C C . GLU A 1 183 ? -15.964 3.934 11.479 1.00 94.50 183 GLU A C 1
ATOM 1450 O O . GLU A 1 183 ? -15.947 4.882 12.261 1.00 94.50 183 GLU A O 1
ATOM 1455 N N . GLN A 1 184 ? -15.437 2.751 11.803 1.00 94.31 184 GLN A N 1
ATOM 1456 C CA . GLN A 1 184 ? -14.776 2.492 13.084 1.00 94.31 184 GLN A CA 1
ATOM 1457 C C . GLN A 1 184 ? -13.510 3.333 13.266 1.00 94.31 184 GLN A C 1
ATOM 1459 O O . GLN A 1 184 ? -13.284 3.886 14.339 1.00 94.31 184 GLN A O 1
ATOM 1464 N N . LEU A 1 185 ? -12.686 3.441 12.225 1.00 94.44 185 LEU A N 1
ATOM 1465 C CA . LEU A 1 185 ? -11.461 4.233 12.261 1.00 94.44 185 LEU A CA 1
ATOM 1466 C C . LEU A 1 185 ? -11.776 5.723 12.436 1.00 94.44 185 LEU A C 1
ATOM 1468 O O . LEU A 1 185 ? -11.193 6.376 13.300 1.00 94.44 185 LEU A O 1
ATOM 1472 N N . LEU A 1 186 ? -12.734 6.248 11.666 1.00 93.31 186 LEU A N 1
ATOM 1473 C CA . LEU A 1 186 ? -13.187 7.634 11.781 1.00 93.31 186 LEU A CA 1
ATOM 1474 C C . LEU A 1 186 ? -13.787 7.910 13.164 1.00 93.31 186 LEU A C 1
ATOM 1476 O O . LEU A 1 186 ? -13.446 8.919 13.777 1.00 93.31 186 LEU A O 1
ATOM 1480 N N . GLY A 1 187 ? -14.587 6.985 13.703 1.00 92.31 187 GLY A N 1
ATOM 1481 C CA . GLY A 1 187 ? -15.080 7.067 15.078 1.00 92.31 187 GLY A CA 1
ATOM 1482 C C . GLY A 1 187 ? -13.942 7.144 16.099 1.00 92.31 187 GLY A C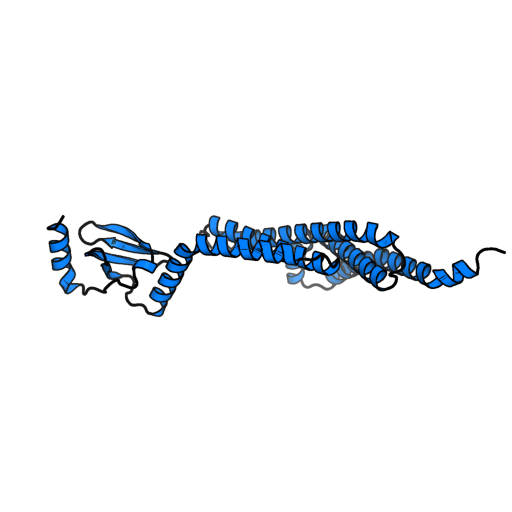 1
ATOM 1483 O O . GLY A 1 187 ? -13.989 7.958 17.014 1.00 92.31 187 GLY A O 1
ATOM 1484 N N . GLY A 1 188 ? -12.872 6.365 15.918 1.00 91.81 188 GLY A N 1
ATOM 1485 C CA . GLY A 1 188 ? -11.684 6.442 16.772 1.00 91.81 188 GLY A CA 1
ATOM 1486 C C . GLY A 1 188 ? -10.954 7.782 16.692 1.00 91.81 188 GLY A C 1
ATOM 1487 O O . GLY A 1 188 ? -10.535 8.308 17.722 1.00 91.81 188 GLY A O 1
ATOM 1488 N N . ILE A 1 189 ? -10.837 8.359 15.491 1.00 92.75 189 ILE A N 1
ATOM 1489 C CA . ILE A 1 189 ? -10.259 9.697 15.300 1.00 92.75 189 ILE A CA 1
ATOM 1490 C C . ILE A 1 189 ? -11.094 10.746 16.041 1.00 92.75 189 ILE A C 1
ATOM 1492 O O . ILE A 1 189 ? -10.528 11.557 16.768 1.00 92.75 189 ILE A O 1
ATOM 1496 N N . VAL A 1 190 ? -12.423 10.699 15.919 1.00 91.31 190 VAL A N 1
ATOM 1497 C CA . VAL A 1 190 ? -13.333 11.609 16.637 1.00 91.31 190 VAL A CA 1
ATOM 1498 C C . VAL A 1 190 ? -13.161 11.475 18.151 1.00 91.31 190 VAL A C 1
ATOM 1500 O O . VAL A 1 190 ? -12.963 12.477 18.832 1.00 91.31 190 VAL A O 1
ATOM 1503 N N . LEU A 1 191 ? -13.122 10.247 18.686 1.00 90.88 191 LEU A N 1
ATOM 1504 C CA . LEU A 1 191 ? -12.866 10.014 20.114 1.00 90.88 191 LEU A CA 1
ATOM 1505 C C . LEU A 1 191 ? -11.522 10.595 20.575 1.00 90.88 191 LEU A C 1
ATOM 1507 O O . LEU A 1 191 ? -11.408 11.067 21.704 1.00 90.88 191 LEU A O 1
ATOM 1511 N N . TYR A 1 192 ? -10.500 10.566 19.719 1.00 89.62 192 TYR A N 1
ATOM 1512 C CA . TYR A 1 192 ? -9.181 11.104 20.039 1.00 89.62 192 TYR A CA 1
ATOM 1513 C C . TYR A 1 192 ? -9.122 12.639 19.993 1.00 89.62 192 TYR A C 1
ATOM 1515 O O . TYR A 1 192 ? -8.410 13.243 20.804 1.00 89.62 192 TYR A O 1
ATOM 1523 N N . LEU A 1 193 ? -9.838 13.256 19.049 1.00 90.75 193 LEU A N 1
ATOM 1524 C CA . LEU A 1 193 ? -9.870 14.706 18.847 1.00 90.75 193 LEU A CA 1
ATOM 1525 C C . LEU A 1 193 ? -10.779 15.401 19.863 1.00 90.75 193 LEU A C 1
ATOM 1527 O O . LEU A 1 193 ? -10.319 16.293 20.573 1.00 90.75 193 LEU A O 1
ATOM 1531 N N . ASP A 1 194 ? -12.028 14.952 19.977 1.00 89.94 194 ASP A N 1
ATOM 1532 C CA . ASP A 1 194 ? -13.040 15.598 20.821 1.00 89.94 194 ASP A CA 1
ATOM 1533 C C . ASP A 1 194 ? -12.952 15.146 22.284 1.00 89.94 194 ASP A C 1
ATOM 1535 O O . ASP A 1 194 ? -13.451 15.821 23.183 1.00 89.94 194 ASP A O 1
ATOM 1539 N N . ARG A 1 195 ? -12.301 14.001 22.531 1.00 88.12 195 ARG A N 1
ATOM 1540 C CA . ARG A 1 195 ? -12.065 13.404 23.856 1.00 88.12 195 ARG A CA 1
ATOM 1541 C C . ARG A 1 195 ? -13.272 13.485 24.810 1.00 88.12 195 ARG A C 1
ATOM 1543 O O . ARG A 1 195 ? -13.115 13.945 25.946 1.00 88.12 195 ARG A O 1
ATOM 1550 N N . PRO A 1 196 ? -14.460 12.992 24.407 1.00 88.06 196 PRO A N 1
ATOM 1551 C CA . PRO A 1 196 ? -15.651 12.999 25.266 1.00 88.06 196 PRO A CA 1
ATOM 1552 C C . PRO A 1 196 ? -15.435 12.223 26.580 1.00 88.06 196 PRO A C 1
ATOM 1554 O O . PRO A 1 196 ? -16.041 12.521 27.610 1.00 88.06 196 PRO A O 1
ATOM 1557 N N . PHE A 1 197 ? -14.534 11.240 26.558 1.00 89.50 197 PHE A N 1
ATOM 1558 C CA . PHE A 1 197 ? -14.062 10.488 27.713 1.00 89.50 197 PHE A CA 1
ATOM 1559 C C . PHE A 1 197 ? -12.609 10.049 27.498 1.00 89.50 197 PHE A C 1
ATOM 1561 O O . PHE A 1 197 ? -12.116 9.964 26.373 1.00 89.50 197 PHE A O 1
ATOM 1568 N N . MET A 1 198 ? -11.919 9.764 28.596 1.00 89.44 198 MET A N 1
ATOM 1569 C CA . MET A 1 198 ? -10.516 9.364 28.623 1.00 89.44 198 MET A CA 1
ATOM 1570 C C . MET A 1 198 ? -10.370 7.922 29.112 1.00 89.44 198 MET A C 1
ATOM 1572 O O . MET A 1 198 ? -11.280 7.326 29.692 1.00 89.44 198 MET A O 1
ATOM 1576 N N . VAL A 1 199 ? -9.176 7.358 28.931 1.00 91.94 199 VAL A N 1
ATOM 1577 C CA . VAL A 1 199 ? -8.811 6.092 29.577 1.00 91.94 199 VAL A CA 1
ATOM 1578 C C . VAL A 1 199 ? -8.998 6.221 31.092 1.00 91.94 199 VAL A C 1
ATOM 1580 O O . VAL A 1 199 ? -8.614 7.222 31.689 1.00 91.94 199 VAL A O 1
ATOM 1583 N N . SER A 1 200 ? -9.556 5.182 31.713 1.00 91.25 200 SER A N 1
ATOM 1584 C CA . SER A 1 200 ? -9.997 5.122 33.112 1.00 91.25 200 SER A CA 1
ATOM 1585 C C . SER A 1 200 ? -11.293 5.845 33.478 1.00 91.25 200 SER A C 1
ATOM 1587 O O . SER A 1 200 ? -11.722 5.695 34.626 1.00 91.25 200 SER A O 1
ATOM 1589 N N . ASP A 1 201 ? -11.959 6.536 32.552 1.00 91.62 201 ASP A N 1
ATOM 1590 C CA . ASP A 1 201 ? -13.313 7.031 32.801 1.00 91.62 201 ASP A CA 1
ATOM 1591 C C . ASP A 1 201 ? -14.331 5.884 32.824 1.00 91.62 201 ASP A C 1
ATOM 1593 O O . ASP A 1 201 ? -14.151 4.837 32.191 1.00 91.62 201 ASP A O 1
ATOM 1597 N N . TYR A 1 202 ? -15.420 6.096 33.560 1.00 91.19 202 TYR A N 1
ATOM 1598 C CA . TYR A 1 202 ? -16.591 5.236 33.486 1.00 91.19 202 TYR A CA 1
ATOM 1599 C C . TYR A 1 202 ? -17.579 5.785 32.465 1.00 91.19 202 TYR A C 1
ATOM 1601 O O . TYR A 1 202 ? -17.886 6.978 32.470 1.00 91.19 202 TYR A O 1
ATOM 1609 N N . ILE A 1 203 ? -18.098 4.898 31.625 1.00 91.50 203 ILE A N 1
ATOM 1610 C CA . ILE A 1 203 ? -19.054 5.236 30.576 1.00 91.50 203 ILE A CA 1
ATOM 1611 C C . ILE A 1 203 ? -20.262 4.299 30.614 1.00 91.50 203 ILE A C 1
ATOM 1613 O O . ILE A 1 203 ? -20.148 3.121 30.976 1.00 91.50 203 ILE A O 1
ATOM 1617 N N . GLY A 1 204 ? -21.421 4.845 30.258 1.00 89.31 204 GLY A N 1
ATOM 1618 C CA . GLY A 1 204 ? -22.631 4.098 29.940 1.00 89.31 204 GLY A CA 1
ATOM 1619 C C . GLY A 1 204 ? -22.704 3.868 28.437 1.00 89.31 204 GLY A C 1
ATOM 1620 O O . GLY A 1 204 ? -22.509 4.799 27.655 1.00 89.31 204 GLY A O 1
ATOM 1621 N N . LEU A 1 205 ? -22.945 2.624 28.034 1.00 88.62 205 LEU A N 1
ATOM 1622 C CA . LEU A 1 205 ? -23.164 2.271 26.637 1.00 88.62 205 LEU A CA 1
ATOM 1623 C C . LEU A 1 205 ? -24.657 2.379 26.290 1.00 88.62 205 LEU A C 1
ATOM 1625 O O . LEU A 1 205 ? -25.493 2.220 27.184 1.00 88.62 205 LEU A O 1
ATOM 1629 N N . PRO A 1 206 ? -25.001 2.559 25.001 1.00 80.81 206 PRO A N 1
ATOM 1630 C CA . PRO A 1 206 ? -26.393 2.627 24.543 1.00 80.81 206 PRO A CA 1
ATOM 1631 C C . PRO A 1 206 ? -27.242 1.412 24.945 1.00 80.81 206 PRO A C 1
ATOM 1633 O O . PRO A 1 206 ? -28.431 1.549 25.212 1.00 80.81 206 PRO A O 1
ATOM 1636 N N . ASP A 1 207 ? -26.618 0.239 25.070 1.00 80.94 207 ASP A N 1
ATOM 1637 C CA . ASP A 1 207 ? -27.281 -1.021 25.431 1.00 80.94 207 ASP A CA 1
ATOM 1638 C C . ASP A 1 207 ? -27.585 -1.136 26.944 1.00 80.94 207 ASP A C 1
ATOM 1640 O O . ASP A 1 207 ? -27.955 -2.201 27.440 1.00 80.94 207 ASP A O 1
ATOM 1644 N N . GLY A 1 208 ? -27.379 -0.061 27.717 1.00 79.75 208 GLY A N 1
ATOM 1645 C CA . GLY A 1 208 ? -27.634 -0.005 29.162 1.00 79.75 208 GLY A CA 1
ATOM 1646 C C . GLY A 1 208 ? -26.545 -0.644 30.032 1.00 79.75 208 GLY A C 1
ATOM 1647 O O . GLY A 1 208 ? -26.672 -0.687 31.257 1.00 79.75 208 GLY A O 1
ATOM 1648 N N . THR A 1 209 ? -25.460 -1.139 29.431 1.00 85.56 209 THR A N 1
ATOM 1649 C CA . THR A 1 209 ? -24.295 -1.659 30.161 1.00 85.56 209 THR A CA 1
ATOM 1650 C C . THR A 1 209 ? -23.375 -0.529 30.618 1.00 85.56 209 THR A C 1
ATOM 1652 O O . THR A 1 209 ? -23.130 0.415 29.869 1.00 85.56 209 THR A O 1
ATOM 1655 N N . PHE A 1 210 ? -22.782 -0.668 31.805 1.00 88.38 210 PHE A N 1
ATOM 1656 C CA . PHE A 1 210 ? -21.803 0.281 32.342 1.00 88.38 210 PHE A CA 1
ATOM 1657 C C . PHE A 1 210 ? -20.424 -0.359 32.450 1.00 88.38 210 PHE A C 1
ATOM 1659 O O . PHE A 1 210 ? -20.292 -1.531 32.813 1.00 88.38 210 PHE A O 1
ATOM 1666 N N . GLY A 1 211 ? -19.378 0.416 32.182 1.00 90.38 211 GLY A N 1
ATOM 1667 C CA . GLY A 1 211 ? -18.015 -0.086 32.284 1.00 90.38 211 GLY A CA 1
ATOM 1668 C C . GLY A 1 211 ? -16.959 1.003 32.366 1.00 90.38 211 GLY A C 1
ATOM 1669 O O . GLY A 1 211 ? -17.224 2.183 32.146 1.00 90.38 211 GLY A O 1
ATOM 1670 N N . LYS A 1 212 ? -15.742 0.583 32.705 1.00 92.44 212 LYS A N 1
ATOM 1671 C CA . LYS A 1 212 ? -14.555 1.436 32.763 1.00 92.44 212 LYS A CA 1
ATOM 1672 C C . LYS A 1 212 ? -13.742 1.288 31.481 1.00 92.44 212 LYS A C 1
ATOM 1674 O O . LYS A 1 212 ? -13.437 0.167 31.073 1.00 92.44 212 LYS A O 1
ATOM 1679 N N . VAL A 1 213 ? -13.350 2.401 30.869 1.00 94.12 213 VAL A N 1
ATOM 1680 C CA . VAL A 1 213 ? -12.494 2.404 29.675 1.00 94.12 213 VAL A CA 1
ATOM 1681 C C . VAL A 1 213 ? -11.080 1.970 30.058 1.00 94.12 213 VAL A C 1
ATOM 1683 O O . VAL A 1 213 ? -10.434 2.601 30.893 1.00 94.12 213 VAL A O 1
ATOM 1686 N N . GLU A 1 214 ? -10.584 0.899 29.442 1.00 93.75 214 GLU A N 1
ATOM 1687 C CA . GLU A 1 214 ? -9.245 0.361 29.706 1.00 93.75 214 GLU A CA 1
ATOM 1688 C C . GLU A 1 214 ? -8.227 0.833 28.666 1.00 93.75 214 GLU A C 1
ATOM 1690 O O . GLU A 1 214 ? -7.108 1.201 29.010 1.00 93.75 214 GLU A O 1
ATOM 1695 N N . SER A 1 215 ? -8.609 0.853 27.390 1.00 92.94 215 SER A N 1
ATOM 1696 C CA . SER A 1 215 ? -7.778 1.417 26.321 1.00 92.94 215 SER A CA 1
ATOM 1697 C C . SER A 1 215 ? -8.626 1.806 25.119 1.00 92.94 215 SER A C 1
ATOM 1699 O O . SER A 1 215 ? -9.584 1.110 24.782 1.00 92.94 215 SER A O 1
ATOM 1701 N N . ILE A 1 216 ? -8.248 2.900 24.462 1.00 92.00 216 ILE A N 1
ATOM 1702 C CA . ILE A 1 216 ? -8.856 3.373 23.216 1.00 92.00 216 ILE A CA 1
ATOM 1703 C C . ILE A 1 216 ? -7.878 3.032 22.091 1.00 92.00 216 ILE A C 1
ATOM 1705 O O . ILE A 1 216 ? -6.752 3.528 22.073 1.00 92.00 216 ILE A O 1
ATOM 1709 N N . GLY A 1 217 ? -8.276 2.129 21.197 1.00 90.31 217 GLY A N 1
ATOM 1710 C CA . GLY A 1 217 ? -7.533 1.808 19.980 1.00 90.31 217 GLY A CA 1
ATOM 1711 C C . GLY A 1 217 ? -8.064 2.579 18.772 1.00 90.31 217 GLY A C 1
ATOM 1712 O O . GLY A 1 217 ? -9.071 3.278 18.864 1.00 90.31 217 GLY A O 1
ATOM 1713 N N . LEU A 1 218 ? -7.419 2.401 17.613 1.00 89.75 218 LEU A N 1
ATOM 1714 C CA . LEU A 1 218 ? -7.802 3.091 16.371 1.00 89.75 218 LEU A CA 1
ATOM 1715 C C . LEU A 1 218 ? -9.224 2.742 15.903 1.00 89.75 218 LEU A C 1
ATOM 1717 O O . LEU A 1 218 ? -9.993 3.640 15.589 1.00 89.75 218 LEU A O 1
ATOM 1721 N N . CYS A 1 219 ? -9.593 1.457 15.892 1.00 92.31 219 CYS A N 1
ATOM 1722 C CA . CYS A 1 219 ? -10.914 1.016 15.412 1.00 92.31 219 CYS A CA 1
ATOM 1723 C C . CYS A 1 219 ? -11.859 0.555 16.534 1.00 92.31 219 CYS A C 1
ATOM 1725 O O . CYS A 1 219 ? -13.073 0.490 16.347 1.00 92.31 219 CYS A O 1
ATOM 1727 N N . SER A 1 220 ? -11.325 0.212 17.706 1.00 93.50 220 SER A N 1
ATOM 1728 C CA . SER A 1 220 ? -12.114 -0.324 18.816 1.00 93.50 220 SER A CA 1
ATOM 1729 C C . SER A 1 220 ? -11.566 0.113 20.165 1.00 93.50 220 SER A C 1
ATOM 1731 O O . SER A 1 220 ? -10.349 0.208 20.340 1.00 93.50 220 SER A O 1
ATOM 1733 N N . THR A 1 221 ? -12.454 0.251 21.141 1.00 93.62 221 THR A N 1
ATOM 1734 C CA . THR A 1 221 ? -12.133 0.559 22.534 1.00 93.62 221 THR A CA 1
ATOM 1735 C C . THR A 1 221 ? -12.409 -0.661 23.404 1.00 93.62 221 THR A C 1
ATOM 1737 O O . THR A 1 221 ? -13.411 -1.358 23.237 1.00 93.62 221 THR A O 1
ATOM 1740 N N . LYS A 1 222 ? -11.499 -0.940 24.337 1.00 94.56 222 LYS A N 1
ATOM 1741 C CA . LYS A 1 222 ? -11.643 -2.014 25.320 1.00 94.56 222 LYS A CA 1
ATOM 1742 C C . LYS A 1 222 ? -12.258 -1.449 26.592 1.00 94.56 222 LYS A C 1
ATOM 1744 O O . LYS A 1 222 ? -11.694 -0.540 27.206 1.00 94.56 222 LYS A O 1
ATOM 1749 N N . ILE A 1 223 ? -13.401 -1.998 26.983 1.00 93.62 223 ILE A N 1
ATOM 1750 C CA . ILE A 1 223 ? -14.197 -1.542 28.120 1.00 93.62 223 ILE A CA 1
ATOM 1751 C C . ILE A 1 223 ? -14.365 -2.710 29.084 1.00 93.62 223 ILE A C 1
ATOM 1753 O O . ILE A 1 223 ? -14.794 -3.794 28.693 1.00 93.62 223 ILE A O 1
ATOM 1757 N N . ARG A 1 224 ? -14.030 -2.501 30.355 1.00 93.19 224 ARG A N 1
ATOM 1758 C CA . ARG A 1 224 ? -14.225 -3.496 31.407 1.00 93.19 224 ARG A CA 1
ATOM 1759 C C . ARG A 1 224 ? -15.585 -3.292 32.060 1.00 93.19 224 ARG A C 1
ATOM 1761 O O . ARG A 1 224 ? -15.815 -2.257 32.681 1.00 93.19 224 ARG A O 1
ATOM 1768 N N . ILE A 1 225 ? -16.476 -4.267 31.913 1.00 90.88 225 ILE A N 1
ATOM 1769 C CA . ILE A 1 225 ? -17.867 -4.178 32.369 1.00 90.88 225 ILE A CA 1
ATOM 1770 C C . ILE A 1 225 ? -17.920 -4.184 33.903 1.00 90.88 225 ILE A C 1
ATOM 1772 O O . ILE A 1 225 ? -17.389 -5.089 34.558 1.00 90.88 225 ILE A O 1
ATOM 1776 N N . SER A 1 226 ? -18.599 -3.191 34.476 1.00 85.00 226 SER A N 1
ATOM 1777 C CA . SER A 1 226 ? -18.841 -3.085 35.916 1.00 85.00 226 SER A CA 1
ATOM 1778 C C . SER A 1 226 ? -19.774 -4.209 36.386 1.00 85.00 226 SER A C 1
ATOM 1780 O O . SER A 1 226 ? -20.755 -4.538 35.727 1.00 85.00 226 SER A O 1
ATOM 1782 N N . GLY A 1 227 ? -19.461 -4.843 37.518 1.00 79.81 227 GLY A N 1
ATOM 1783 C CA . GLY A 1 227 ? -20.256 -5.938 38.096 1.00 79.81 227 GLY A CA 1
ATOM 1784 C C . GLY A 1 227 ? -19.893 -7.348 37.608 1.00 79.81 227 GLY A C 1
ATOM 1785 O O . GLY A 1 227 ? -19.982 -8.281 38.397 1.00 79.81 227 GLY A O 1
ATOM 1786 N N . LYS A 1 228 ? -19.419 -7.514 36.361 1.00 77.38 228 LYS A N 1
ATOM 1787 C CA . LYS A 1 228 ? -18.965 -8.820 35.819 1.00 77.38 228 LYS A CA 1
ATOM 1788 C C . LYS A 1 228 ? -17.447 -8.933 35.647 1.00 77.38 228 LYS A C 1
ATOM 1790 O O . LYS A 1 228 ? -16.921 -10.037 35.568 1.00 77.38 228 LYS A O 1
ATOM 1795 N N . GLY A 1 229 ? -16.732 -7.808 35.555 1.00 79.06 229 GLY A N 1
ATOM 1796 C CA . GLY A 1 229 ? -15.276 -7.778 35.367 1.00 79.06 229 GLY A CA 1
ATOM 1797 C C . GLY A 1 229 ? -14.791 -8.220 33.978 1.00 79.06 229 GLY A C 1
ATOM 1798 O O . GLY A 1 229 ? -13.587 -8.231 33.734 1.00 79.06 229 GLY A O 1
ATOM 1799 N N . THR A 1 230 ? -15.700 -8.562 33.060 1.00 88.31 230 THR A N 1
ATOM 1800 C CA . THR A 1 230 ? -15.392 -9.004 31.693 1.00 88.31 230 THR A CA 1
ATOM 1801 C C . THR A 1 230 ? -14.878 -7.851 30.831 1.00 88.31 230 THR A C 1
ATOM 1803 O O . THR A 1 230 ? -15.379 -6.729 30.917 1.00 88.31 230 THR A O 1
ATOM 1806 N N . LEU A 1 231 ? -13.899 -8.136 29.970 1.00 91.44 231 LEU A N 1
ATOM 1807 C CA . LEU A 1 231 ? -13.387 -7.194 28.980 1.00 91.44 231 LEU A CA 1
ATOM 1808 C C . LEU A 1 231 ? -14.193 -7.300 27.681 1.00 91.44 231 LEU A C 1
ATOM 1810 O O . LEU A 1 231 ? -14.188 -8.342 27.030 1.00 91.44 231 LEU A O 1
ATOM 1814 N N . MET A 1 232 ? -14.856 -6.217 27.295 1.00 91.88 232 MET A N 1
ATOM 1815 C CA . MET A 1 232 ? -15.626 -6.106 26.061 1.00 91.88 232 MET A CA 1
ATOM 1816 C C . MET A 1 232 ? -14.879 -5.235 25.052 1.00 91.88 232 MET A C 1
ATOM 1818 O O . MET A 1 232 ? -14.340 -4.184 25.399 1.00 91.88 232 MET A O 1
ATOM 1822 N N . VAL A 1 233 ? -14.843 -5.677 23.796 1.00 93.12 233 VAL A N 1
ATOM 1823 C CA . VAL A 1 233 ? -14.264 -4.914 22.685 1.00 93.12 233 VAL A CA 1
ATOM 1824 C C . VAL A 1 233 ? -15.406 -4.283 21.907 1.00 93.12 233 VAL A C 1
ATOM 1826 O O . VAL A 1 233 ? -16.203 -4.995 21.299 1.00 93.12 233 VAL A O 1
ATOM 1829 N N . VAL A 1 234 ? -15.485 -2.956 21.938 1.00 92.50 234 VAL A N 1
ATOM 1830 C CA . VAL A 1 234 ? -16.567 -2.202 21.299 1.00 92.50 234 VAL A CA 1
ATOM 1831 C C . VAL A 1 234 ? -16.002 -1.402 20.129 1.00 92.50 234 VAL A C 1
ATOM 1833 O O . VAL A 1 234 ? -15.019 -0.678 20.314 1.00 92.50 234 VAL A O 1
ATOM 1836 N N . PRO A 1 235 ? -16.568 -1.529 18.917 1.00 92.69 235 PRO A N 1
ATOM 1837 C CA . PRO A 1 235 ? -16.122 -0.735 17.783 1.00 92.69 235 PRO A CA 1
ATOM 1838 C C . PRO A 1 235 ? -16.411 0.755 18.003 1.00 92.69 235 PRO A C 1
ATOM 1840 O O . PRO A 1 235 ? -17.465 1.122 18.519 1.00 92.69 235 PRO A O 1
ATOM 1843 N N . ASN A 1 236 ? -15.484 1.624 17.604 1.00 93.25 236 ASN A N 1
ATOM 1844 C CA . ASN A 1 236 ? -15.544 3.042 17.972 1.00 93.25 236 ASN A CA 1
ATOM 1845 C C . ASN A 1 236 ? -16.732 3.795 17.349 1.00 93.25 236 ASN A C 1
ATOM 1847 O O . ASN A 1 236 ? -17.186 4.778 17.928 1.00 93.25 236 ASN A O 1
ATOM 1851 N N . ASN A 1 237 ? -17.284 3.323 16.224 1.00 89.44 237 ASN A N 1
ATOM 1852 C CA . ASN A 1 237 ? -18.480 3.920 15.617 1.00 89.44 237 ASN A CA 1
ATOM 1853 C C . ASN A 1 237 ? -19.734 3.813 16.509 1.00 89.44 237 ASN A C 1
ATOM 1855 O O . ASN A 1 237 ? -20.648 4.613 16.353 1.00 89.44 237 ASN A O 1
ATOM 1859 N N . TYR A 1 238 ? -19.763 2.892 17.480 1.00 88.31 238 TYR A N 1
ATOM 1860 C CA . TYR A 1 238 ? -20.856 2.774 18.456 1.00 88.31 238 TYR A CA 1
ATOM 1861 C C . TYR A 1 238 ? -20.692 3.683 19.683 1.00 88.31 238 TYR A C 1
ATOM 1863 O O . TYR A 1 238 ? -21.628 3.840 20.462 1.00 88.31 238 TYR A O 1
ATOM 1871 N N . LEU A 1 239 ? -19.515 4.284 19.884 1.00 87.31 239 LEU A N 1
ATOM 1872 C CA . LEU A 1 239 ? -19.181 5.013 21.113 1.00 87.31 239 LEU A CA 1
ATOM 1873 C C . LEU A 1 239 ? -19.442 6.518 21.042 1.00 87.31 239 LEU A C 1
ATOM 1875 O O . LEU A 1 239 ? -19.324 7.191 22.062 1.00 87.31 239 LEU A O 1
ATOM 1879 N N . GLY A 1 240 ? -19.842 7.047 19.882 1.00 78.19 240 GLY A N 1
ATOM 1880 C CA . GLY A 1 240 ? -20.230 8.457 19.748 1.00 78.19 240 GLY A CA 1
ATOM 1881 C C . GLY A 1 240 ? -21.420 8.856 20.632 1.00 78.19 240 GLY A C 1
ATOM 1882 O O . GLY A 1 240 ? -21.564 10.025 20.965 1.00 78.19 240 GLY A O 1
ATOM 1883 N N . PHE A 1 241 ? -22.233 7.883 21.053 1.00 74.12 241 PHE A N 1
ATOM 1884 C CA . PHE A 1 241 ? -23.385 8.072 21.941 1.00 74.12 241 PHE A CA 1
ATOM 1885 C C . PHE A 1 241 ? -23.122 7.621 23.385 1.00 74.12 241 PHE A C 1
ATOM 1887 O O . PHE A 1 241 ? -24.056 7.526 24.175 1.00 74.12 241 PHE A O 1
ATOM 1894 N N . ALA A 1 242 ? -21.878 7.276 23.735 1.00 81.50 242 ALA A N 1
ATOM 1895 C CA . ALA A 1 242 ? -21.558 6.836 25.087 1.00 81.50 242 ALA A CA 1
ATOM 1896 C C . ALA A 1 242 ? -21.546 8.029 26.052 1.00 81.50 242 ALA A C 1
ATOM 1898 O O . ALA A 1 242 ? -20.880 9.039 25.815 1.00 81.50 242 ALA A O 1
ATOM 1899 N N . GLU A 1 243 ? -22.248 7.892 27.172 1.00 83.88 243 GLU A N 1
ATOM 1900 C CA . GLU A 1 243 ? -22.327 8.942 28.183 1.00 83.88 243 GLU A CA 1
ATOM 1901 C C . GLU A 1 243 ? -21.251 8.741 29.245 1.00 83.88 243 GLU A C 1
ATOM 1903 O O . GLU A 1 243 ? -21.102 7.656 29.814 1.00 83.88 243 GLU A O 1
ATOM 1908 N N . LYS A 1 244 ? -20.505 9.803 29.559 1.00 86.31 244 LYS A N 1
ATOM 1909 C CA . LYS A 1 244 ? -19.569 9.788 30.682 1.00 86.31 244 LYS A CA 1
ATOM 1910 C C . LYS A 1 244 ? -20.345 9.790 31.997 1.00 86.31 244 LYS A C 1
ATOM 1912 O O . LYS A 1 244 ? -21.098 10.716 32.290 1.00 86.31 244 LYS A O 1
ATOM 1917 N N . VAL A 1 245 ? -20.109 8.780 32.827 1.00 86.00 245 VAL A N 1
ATOM 1918 C CA . VAL A 1 245 ? -20.800 8.599 34.106 1.00 86.00 245 VAL A CA 1
ATOM 1919 C C . VAL A 1 245 ? -19.868 8.962 35.255 1.00 86.00 245 VAL A C 1
ATOM 1921 O O . VAL A 1 245 ? -18.729 8.503 35.338 1.00 86.00 245 VAL A O 1
ATOM 1924 N N . SER A 1 246 ? -20.363 9.772 36.191 1.00 83.50 246 SER A N 1
ATOM 1925 C CA . SER A 1 246 ? -19.597 10.118 37.390 1.00 83.50 246 SER A CA 1
ATOM 1926 C C . SER A 1 246 ? -19.414 8.896 38.311 1.00 83.50 246 SER A C 1
ATOM 1928 O O . SER A 1 246 ? -20.391 8.189 38.588 1.00 83.50 246 SER A O 1
ATOM 1930 N N . PRO A 1 247 ? -18.207 8.671 38.875 1.00 80.06 247 PRO A N 1
ATOM 1931 C CA . PRO A 1 247 ? -17.923 7.531 39.753 1.00 80.06 247 PRO A CA 1
ATOM 1932 C C . PRO A 1 247 ? -18.873 7.407 40.951 1.00 80.06 247 PRO A C 1
ATOM 1934 O O . PRO A 1 247 ? -19.148 6.301 41.411 1.00 80.06 247 PRO A O 1
ATOM 1937 N N . LYS A 1 248 ? -19.417 8.533 41.437 1.00 78.19 248 LYS A N 1
ATOM 1938 C CA . LYS A 1 248 ? -20.330 8.581 42.590 1.00 78.19 248 LYS A CA 1
ATOM 1939 C C . LYS A 1 248 ? -21.621 7.782 42.366 1.00 78.19 248 LYS A C 1
ATOM 1941 O O . LYS A 1 248 ? -22.164 7.235 43.320 1.00 78.19 248 LYS A O 1
ATOM 1946 N N . PHE A 1 249 ? -22.097 7.689 41.124 1.00 77.56 249 PHE A N 1
ATOM 1947 C CA . PHE A 1 249 ? -23.331 6.972 40.782 1.00 77.56 249 PHE A CA 1
ATOM 1948 C C . PHE A 1 249 ? -23.088 5.509 40.379 1.00 77.56 249 PHE A C 1
ATOM 1950 O O . PHE A 1 249 ? -24.036 4.734 40.262 1.00 77.56 249 PHE A O 1
ATOM 1957 N N . MET A 1 250 ? -21.826 5.094 40.233 1.00 76.62 250 MET A N 1
ATOM 1958 C CA . MET A 1 250 ? -21.457 3.754 39.766 1.00 76.62 250 MET A CA 1
ATOM 1959 C C . MET A 1 250 ? -21.983 2.606 40.647 1.00 76.62 250 MET A C 1
ATOM 1961 O O . MET A 1 250 ? -22.484 1.627 40.087 1.00 76.62 250 MET A O 1
ATOM 1965 N N . PRO A 1 251 ? -21.942 2.687 41.995 1.00 75.69 251 PRO A N 1
ATOM 1966 C CA . PRO A 1 251 ? -22.463 1.614 42.844 1.00 75.69 251 PRO A CA 1
ATOM 1967 C C . PRO A 1 251 ? -23.974 1.399 42.677 1.00 75.69 251 PRO A C 1
ATOM 1969 O O . PRO A 1 251 ? -24.442 0.265 42.743 1.00 75.69 251 PRO A O 1
ATOM 1972 N N . LEU A 1 252 ? -24.732 2.472 42.420 1.00 74.12 252 LEU A N 1
ATOM 1973 C CA . LEU A 1 252 ? -26.185 2.419 42.224 1.00 74.12 252 LEU A CA 1
ATOM 1974 C C . LEU A 1 252 ? -26.537 1.785 40.875 1.00 74.12 252 LEU A C 1
ATOM 1976 O O . LEU A 1 252 ? -27.379 0.893 40.805 1.00 74.12 252 LEU A O 1
ATOM 1980 N N . LEU A 1 253 ? -25.842 2.203 39.816 1.00 76.75 253 LEU A N 1
ATOM 1981 C CA . LEU A 1 253 ? -26.062 1.703 38.458 1.00 76.75 253 LEU A CA 1
ATOM 1982 C C . LEU A 1 253 ? -25.646 0.235 38.315 1.00 76.75 253 LEU A C 1
ATOM 1984 O O . LEU A 1 253 ? -26.377 -0.563 37.735 1.00 76.75 253 LEU A O 1
ATOM 1988 N N . THR A 1 254 ? -24.515 -0.145 38.916 1.00 72.94 254 THR A N 1
ATOM 1989 C CA . THR A 1 254 ? -24.034 -1.536 38.897 1.00 72.94 254 THR A CA 1
ATOM 1990 C C . THR A 1 254 ? -24.987 -2.461 39.653 1.00 72.94 254 THR A C 1
ATOM 1992 O O . THR A 1 254 ? -25.269 -3.562 39.189 1.00 72.94 254 THR A O 1
ATOM 1995 N N . LYS A 1 255 ? -25.523 -2.013 40.797 1.00 72.81 255 LYS A N 1
ATOM 1996 C CA . LYS A 1 255 ? -26.498 -2.789 41.572 1.00 72.81 255 LYS A CA 1
ATOM 1997 C C . LYS A 1 255 ? -27.785 -3.019 40.777 1.00 72.81 255 LYS A C 1
ATOM 1999 O O . LYS A 1 255 ? -28.212 -4.161 40.675 1.00 72.81 255 LYS A O 1
ATOM 2004 N N . ASN A 1 256 ? -28.338 -1.967 40.168 1.00 70.25 256 ASN A N 1
ATOM 2005 C CA . ASN A 1 256 ? -29.554 -2.060 39.352 1.00 70.25 256 ASN A CA 1
ATOM 2006 C C . ASN A 1 256 ? -29.374 -2.959 38.118 1.00 70.25 256 ASN A C 1
ATOM 2008 O O . ASN A 1 256 ? -30.288 -3.690 37.748 1.00 70.25 256 ASN A O 1
ATOM 2012 N N . PHE A 1 257 ? -28.196 -2.926 37.491 1.00 70.25 257 PHE A N 1
ATOM 2013 C CA . PHE A 1 257 ? -27.874 -3.774 36.344 1.00 70.25 257 PHE A CA 1
ATOM 2014 C C . PHE A 1 257 ? -27.801 -5.263 36.715 1.00 70.25 257 PHE A C 1
ATOM 2016 O O . PHE A 1 257 ? -28.288 -6.105 35.969 1.00 70.25 257 PHE A O 1
ATOM 2023 N N . LEU A 1 258 ? -27.227 -5.592 37.877 1.00 68.62 258 LEU A N 1
ATOM 2024 C CA . LEU A 1 258 ? -27.139 -6.974 38.361 1.00 68.62 258 LEU A CA 1
ATOM 2025 C C . LEU A 1 258 ? -28.484 -7.537 38.843 1.00 68.62 258 LEU A C 1
ATOM 2027 O O . LEU A 1 258 ? -28.646 -8.749 38.848 1.00 68.62 258 LEU A O 1
ATOM 2031 N N . THR A 1 259 ? -29.433 -6.691 39.255 1.00 68.00 259 THR A N 1
ATOM 2032 C CA . THR A 1 259 ? -30.773 -7.128 39.694 1.00 68.00 259 THR A CA 1
ATOM 2033 C C . THR A 1 259 ? -31.791 -7.285 38.563 1.00 68.00 259 THR A C 1
ATOM 2035 O O . THR A 1 259 ? -32.831 -7.890 38.789 1.00 68.00 259 THR A O 1
ATOM 2038 N N . ASN A 1 260 ? -31.522 -6.729 37.376 1.00 60.06 260 ASN A N 1
ATOM 2039 C CA . ASN A 1 260 ? -32.443 -6.721 36.228 1.00 60.06 260 ASN A CA 1
ATOM 2040 C C . ASN A 1 260 ? -32.083 -7.754 35.134 1.00 60.06 260 ASN A C 1
ATOM 2042 O O . ASN A 1 260 ? -32.600 -7.660 34.021 1.00 60.06 260 ASN A O 1
ATOM 2046 N N . GLN A 1 261 ? -31.200 -8.712 35.430 1.00 53.59 261 GLN A N 1
ATOM 2047 C CA . GLN A 1 261 ? -30.889 -9.882 34.592 1.00 53.59 261 GLN A CA 1
ATOM 2048 C C . GLN A 1 261 ? -31.235 -11.160 35.344 1.00 53.59 261 GLN A C 1
ATOM 2050 O O . GLN A 1 261 ? -31.657 -12.121 34.667 1.00 53.59 261 GLN A O 1
#